Protein AF-A0A6V7IQ74-F1 (afdb_monomer_lite)

Sequence (280 aa):
MIDPTFPELKLHRLAMVQLVLTIFDLPDVKFQLKWLLLSRDRRDYEKKAAALLRRLTRKLECLELPSPVYNDVLFALHSMIQRTILYLKPIAWNLYKVTQVNSPLPVSPPGQLEPLITPPNLEIQIEDLIICLQWNQYGTIDTRRTFRKLHRLKKLPHTPIIYLEVFNLCLEDVIKDIWANAPTEPLEEFKKTLADDLSIQKSEIIATYFAYRFMGRSEELYFIIDRLIEMKVYPRSDKLLRQPTAEESMFRFAVYNGNYSAMRFFWDKLSEEERQRNLL

Structure (mmCIF, N/CA/C/O backbone):
data_AF-A0A6V7IQ74-F1
#
_entry.id   AF-A0A6V7IQ74-F1
#
loop_
_atom_site.group_PDB
_atom_site.id
_atom_site.type_symbol
_atom_site.label_atom_id
_atom_site.label_alt_id
_atom_site.label_comp_id
_atom_site.label_asym_id
_atom_site.label_entity_id
_atom_site.label_seq_id
_atom_site.pdbx_PDB_ins_code
_atom_site.Cartn_x
_atom_site.Cartn_y
_atom_site.Cartn_z
_atom_site.occupancy
_atom_site.B_iso_or_equiv
_atom_site.auth_seq_id
_atom_site.auth_comp_id
_atom_site.auth_asym_id
_atom_site.auth_atom_id
_atom_site.pdbx_PDB_model_num
ATOM 1 N N . MET A 1 1 ? -12.905 21.440 -25.116 1.00 35.59 1 MET A N 1
ATOM 2 C CA . MET A 1 1 ? -11.948 21.136 -26.201 1.00 35.59 1 MET A CA 1
ATOM 3 C C . MET A 1 1 ? -10.750 20.455 -25.572 1.00 35.59 1 MET A C 1
ATOM 5 O O . MET A 1 1 ? -10.164 21.035 -24.670 1.00 35.59 1 MET A O 1
ATOM 9 N N . ILE A 1 2 ? -10.470 19.209 -25.953 1.00 35.50 2 ILE A N 1
ATOM 10 C CA . ILE A 1 2 ? -9.290 18.469 -25.490 1.00 35.50 2 ILE A CA 1
ATOM 11 C C . ILE A 1 2 ? -8.167 18.809 -26.467 1.00 35.50 2 ILE A C 1
ATOM 13 O O . ILE A 1 2 ? -8.352 18.659 -27.671 1.00 35.50 2 ILE A O 1
ATOM 17 N N . ASP A 1 3 ? -7.055 19.314 -25.947 1.00 33.53 3 ASP A N 1
ATOM 18 C CA . ASP A 1 3 ? -5.870 19.665 -26.726 1.00 33.53 3 ASP A CA 1
ATOM 19 C C . ASP A 1 3 ? -5.341 18.421 -27.486 1.00 33.53 3 ASP A C 1
ATOM 21 O O . ASP A 1 3 ? -5.040 17.398 -26.854 1.00 33.53 3 ASP A O 1
ATOM 25 N N . PRO A 1 4 ? -5.257 18.463 -28.829 1.00 42.19 4 PRO A N 1
ATOM 26 C CA . PRO A 1 4 ? -4.839 17.338 -29.664 1.00 42.19 4 PRO A CA 1
ATOM 27 C C . PRO A 1 4 ? -3.348 16.984 -29.544 1.00 42.19 4 PRO A C 1
ATOM 29 O O . PRO A 1 4 ? -2.931 16.001 -30.143 1.00 42.19 4 PRO A O 1
ATOM 32 N N . THR A 1 5 ? -2.549 17.704 -28.748 1.00 42.66 5 THR A N 1
ATOM 33 C CA . THR A 1 5 ? -1.153 17.329 -28.435 1.00 42.66 5 THR A CA 1
ATOM 34 C C . THR A 1 5 ? -1.028 16.255 -27.338 1.00 42.66 5 THR A C 1
ATOM 36 O O . THR A 1 5 ? 0.032 15.656 -27.146 1.00 42.66 5 THR A O 1
ATOM 39 N N . PHE A 1 6 ? -2.116 15.934 -26.628 1.00 38.72 6 PHE A N 1
ATOM 40 C CA . PHE A 1 6 ? -2.128 14.926 -25.557 1.00 38.72 6 PHE A CA 1
ATOM 41 C C . PHE A 1 6 ? -2.125 13.433 -25.965 1.00 38.72 6 PHE A C 1
ATOM 43 O O . PHE A 1 6 ? -1.676 12.624 -25.145 1.00 38.72 6 PHE A O 1
ATOM 50 N N . PRO A 1 7 ? -2.630 12.989 -27.135 1.00 41.25 7 PRO A N 1
ATOM 51 C CA . PRO A 1 7 ? -2.635 11.571 -27.508 1.00 41.25 7 PRO A CA 1
ATOM 52 C C . PRO A 1 7 ? -1.229 11.008 -27.767 1.00 41.25 7 PRO A C 1
ATOM 54 O O . PRO A 1 7 ? -0.917 9.907 -27.313 1.00 41.25 7 PRO A O 1
ATOM 57 N N . GLU A 1 8 ? -0.358 11.770 -28.432 1.00 43.72 8 GLU A N 1
ATOM 58 C CA . GLU A 1 8 ? 0.995 11.327 -28.806 1.00 43.72 8 GLU A CA 1
ATOM 59 C C . GLU A 1 8 ? 1.927 11.217 -27.592 1.00 43.72 8 GLU A C 1
ATOM 61 O O . GLU A 1 8 ? 2.632 10.221 -27.428 1.00 43.72 8 GLU A O 1
ATOM 66 N N . LEU A 1 9 ? 1.836 12.170 -26.656 1.00 47.47 9 LEU A N 1
ATOM 67 C CA . LEU A 1 9 ? 2.525 12.114 -25.361 1.00 47.47 9 LEU A CA 1
ATOM 68 C C . LEU A 1 9 ? 2.107 10.895 -24.522 1.00 47.47 9 LEU A C 1
ATOM 70 O O . LEU A 1 9 ? 2.913 10.377 -23.747 1.00 47.47 9 LEU A O 1
ATOM 74 N N . LYS A 1 10 ? 0.868 10.410 -24.675 1.00 55.47 10 LYS A N 1
ATOM 75 C CA . LYS A 1 10 ? 0.394 9.186 -24.011 1.00 55.47 10 LYS A CA 1
ATOM 76 C C . LYS A 1 10 ? 0.951 7.932 -24.677 1.00 55.47 10 LYS A C 1
ATOM 78 O O . LYS A 1 10 ? 1.427 7.059 -23.962 1.00 55.47 10 LYS A O 1
ATOM 83 N N . LEU A 1 11 ? 0.935 7.848 -26.007 1.00 55.72 11 LEU A N 1
ATOM 84 C CA . LEU A 1 11 ? 1.488 6.711 -26.756 1.00 55.72 11 LEU A CA 1
ATOM 85 C C . LEU A 1 11 ? 2.995 6.553 -26.530 1.00 55.72 11 LEU A C 1
ATOM 87 O O . LEU A 1 11 ? 3.446 5.452 -26.228 1.00 55.72 11 LEU A O 1
ATOM 91 N N . HIS A 1 12 ? 3.752 7.651 -26.580 1.00 56.62 12 HIS A N 1
ATOM 92 C CA . HIS A 1 12 ? 5.191 7.639 -26.316 1.00 56.62 12 HIS A CA 1
ATOM 93 C C . HIS A 1 12 ? 5.503 7.154 -24.890 1.00 56.62 12 HIS A C 1
ATOM 95 O O . HIS A 1 12 ? 6.285 6.223 -24.701 1.00 56.62 12 HIS A O 1
ATOM 101 N N . ARG A 1 13 ? 4.809 7.696 -23.878 1.00 57.72 13 ARG A N 1
ATOM 102 C CA . ARG A 1 13 ? 4.963 7.253 -22.481 1.00 57.72 13 ARG A CA 1
ATOM 103 C C . ARG A 1 13 ? 4.539 5.799 -22.271 1.00 57.72 13 ARG A C 1
ATOM 105 O O . ARG A 1 13 ? 5.199 5.088 -21.521 1.00 57.72 13 ARG A O 1
ATOM 112 N N . LEU A 1 14 ? 3.472 5.341 -22.927 1.00 56.41 14 LEU A N 1
ATOM 113 C CA . LEU A 1 14 ? 3.032 3.943 -22.867 1.00 56.41 14 LEU A CA 1
ATOM 114 C C . LEU A 1 14 ? 4.060 3.000 -23.499 1.00 56.41 14 LEU A C 1
ATOM 116 O O . LEU A 1 14 ? 4.355 1.966 -22.909 1.00 56.41 14 LEU A O 1
ATOM 120 N N . ALA A 1 15 ? 4.641 3.366 -24.644 1.00 63.97 15 ALA A N 1
ATOM 121 C CA . ALA A 1 15 ? 5.698 2.595 -25.293 1.00 63.97 15 ALA A CA 1
ATOM 122 C C . ALA A 1 15 ? 6.956 2.512 -24.416 1.00 63.97 15 ALA A C 1
ATOM 124 O O . ALA A 1 15 ? 7.527 1.435 -24.258 1.00 63.97 15 ALA A O 1
ATOM 125 N N . MET A 1 16 ? 7.346 3.616 -23.773 1.00 66.62 16 MET A N 1
ATOM 126 C CA . MET A 1 16 ? 8.459 3.621 -22.823 1.00 66.62 16 MET A CA 1
ATOM 127 C C . MET A 1 16 ? 8.182 2.755 -21.595 1.00 66.62 16 MET A C 1
ATOM 129 O O . MET A 1 16 ? 9.041 1.972 -21.198 1.00 66.62 16 MET A O 1
ATOM 133 N N . VAL A 1 17 ? 6.990 2.869 -20.994 1.00 59.22 17 VAL A N 1
ATOM 134 C CA . VAL A 1 17 ? 6.589 2.003 -19.878 1.00 59.22 17 VAL A CA 1
ATOM 135 C C . VAL A 1 17 ? 6.648 0.553 -20.337 1.00 59.22 17 VAL A C 1
ATOM 137 O O . VAL A 1 17 ? 7.318 -0.240 -19.693 1.00 59.22 17 VAL A O 1
ATOM 140 N N . GLN A 1 18 ? 6.057 0.208 -21.480 1.00 67.94 18 GLN A N 1
ATOM 141 C CA . GLN A 1 18 ? 6.081 -1.151 -22.018 1.00 67.94 18 GLN A CA 1
ATOM 142 C C . GLN A 1 18 ? 7.507 -1.670 -22.251 1.00 67.94 18 GLN A C 1
ATOM 144 O O . GLN A 1 18 ? 7.797 -2.821 -21.925 1.00 67.94 18 GLN A O 1
ATOM 149 N N . LEU A 1 19 ? 8.412 -0.835 -22.764 1.00 72.56 19 LEU A N 1
ATOM 150 C CA . LEU A 1 19 ? 9.819 -1.188 -22.940 1.00 72.56 19 LEU A CA 1
ATOM 151 C C . LEU A 1 19 ? 10.493 -1.468 -21.594 1.00 72.56 19 LEU A C 1
ATOM 153 O O . LEU A 1 19 ? 11.145 -2.497 -21.425 1.00 72.56 19 LEU A O 1
ATOM 157 N N . VAL A 1 20 ? 10.285 -0.594 -20.611 1.00 68.94 20 VAL A N 1
ATOM 158 C CA . VAL A 1 20 ? 10.794 -0.787 -19.253 1.00 68.94 20 VAL A CA 1
ATOM 159 C C . VAL A 1 20 ? 10.227 -2.061 -18.620 1.00 68.94 20 VAL A C 1
ATOM 161 O O . VAL A 1 20 ? 10.977 -2.826 -18.017 1.00 68.94 20 VAL A O 1
ATOM 164 N N . LEU A 1 21 ? 8.934 -2.337 -18.793 1.00 64.50 21 LEU A N 1
A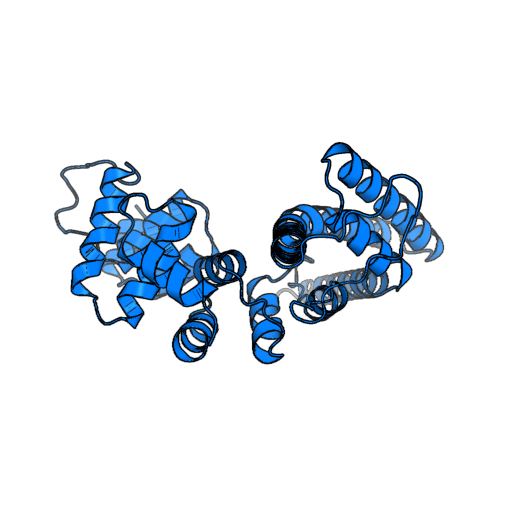TOM 165 C CA . LEU A 1 21 ? 8.311 -3.574 -18.323 1.00 64.50 21 LEU A CA 1
ATOM 166 C C . LEU A 1 21 ? 8.933 -4.797 -18.978 1.00 64.50 21 LEU A C 1
ATOM 168 O O . LEU A 1 21 ? 9.261 -5.745 -18.278 1.00 64.50 21 LEU A O 1
ATOM 172 N N . THR A 1 22 ? 9.158 -4.747 -20.288 1.00 74.12 22 THR A N 1
ATOM 173 C CA . THR A 1 22 ? 9.801 -5.830 -21.042 1.00 74.12 22 THR A CA 1
ATOM 174 C C . THR A 1 22 ? 11.215 -6.090 -20.521 1.00 74.12 22 THR A C 1
ATOM 176 O O . THR A 1 22 ? 11.609 -7.237 -20.340 1.00 74.12 22 THR A O 1
ATOM 179 N N . ILE A 1 23 ? 11.962 -5.031 -20.195 1.00 74.31 23 ILE A N 1
ATOM 180 C CA . ILE A 1 23 ? 13.292 -5.128 -19.579 1.00 74.31 23 ILE A CA 1
ATOM 181 C C . ILE A 1 23 ? 13.220 -5.749 -18.179 1.00 74.31 23 ILE A C 1
ATOM 183 O O . ILE A 1 23 ? 14.029 -6.614 -17.851 1.00 74.31 23 ILE A O 1
ATOM 187 N N . PHE A 1 24 ? 12.256 -5.337 -17.355 1.00 73.06 24 PHE A N 1
ATOM 188 C CA . PHE A 1 24 ? 12.025 -5.926 -16.032 1.00 73.06 24 PHE A CA 1
ATOM 189 C C . PHE A 1 24 ? 11.524 -7.373 -16.102 1.00 73.06 24 PHE A C 1
ATOM 191 O O . PHE A 1 24 ? 11.704 -8.126 -15.143 1.00 73.06 24 PHE A O 1
ATOM 198 N N . ASP A 1 25 ? 10.925 -7.771 -17.225 1.00 74.75 25 ASP A N 1
ATOM 199 C CA . ASP A 1 25 ? 10.428 -9.124 -17.431 1.00 74.75 25 ASP A CA 1
ATOM 200 C C . ASP A 1 25 ? 11.548 -10.126 -17.773 1.00 74.75 25 ASP A C 1
ATOM 202 O O . ASP A 1 25 ? 11.367 -11.337 -17.613 1.00 74.75 25 ASP A O 1
ATOM 206 N N . LEU A 1 26 ? 12.731 -9.628 -18.165 1.00 75.56 26 LEU A N 1
ATOM 207 C CA . LEU A 1 26 ? 13.888 -10.450 -18.515 1.00 75.56 26 LEU A CA 1
ATOM 208 C C . LEU A 1 26 ? 14.327 -11.343 -17.333 1.00 75.56 26 LEU A C 1
ATOM 210 O O . LEU A 1 26 ? 14.518 -10.837 -16.219 1.00 75.56 26 LEU A O 1
ATOM 214 N N . PRO A 1 27 ? 14.575 -12.652 -17.556 1.00 76.38 27 PRO A N 1
ATOM 215 C CA . PRO A 1 27 ? 14.931 -13.589 -16.487 1.00 76.38 27 PRO A CA 1
ATOM 216 C C . PRO A 1 27 ? 16.145 -13.161 -15.653 1.00 76.38 27 PRO A C 1
ATOM 218 O O . PRO A 1 27 ? 16.140 -13.288 -14.429 1.00 76.38 27 PRO A O 1
ATOM 221 N N . ASP A 1 28 ? 17.177 -12.602 -16.295 1.00 79.00 28 ASP A N 1
ATOM 222 C CA . ASP A 1 28 ? 18.383 -12.143 -15.604 1.00 79.00 28 ASP A CA 1
ATOM 223 C C . ASP A 1 28 ? 18.124 -10.917 -14.719 1.00 79.00 28 ASP A C 1
ATOM 225 O O . ASP A 1 28 ? 18.717 -10.791 -13.647 1.00 79.00 28 ASP A O 1
ATOM 229 N N . VAL A 1 29 ? 17.212 -10.037 -15.135 1.00 77.25 29 VAL A N 1
ATOM 230 C CA . VAL A 1 29 ? 16.814 -8.845 -14.377 1.00 77.25 29 VAL A CA 1
ATOM 231 C C . VAL A 1 29 ? 15.982 -9.243 -13.163 1.00 77.25 29 VAL A C 1
ATOM 233 O O . VAL A 1 29 ? 16.295 -8.811 -12.053 1.00 77.25 29 VAL A O 1
ATOM 236 N N . LYS A 1 30 ? 14.999 -10.138 -13.332 1.00 76.50 30 LYS A N 1
ATOM 237 C CA . LYS A 1 30 ? 14.221 -10.702 -12.214 1.00 76.50 30 LYS A CA 1
ATOM 238 C C . LYS A 1 30 ? 15.115 -11.377 -11.179 1.00 76.50 30 LYS A C 1
ATOM 240 O O . LYS A 1 30 ? 14.976 -11.118 -9.984 1.00 76.50 30 LYS A O 1
ATOM 245 N N . PHE A 1 31 ? 16.077 -12.182 -11.633 1.00 78.19 31 PHE A N 1
ATOM 246 C CA . PHE A 1 31 ? 17.052 -12.826 -10.756 1.00 78.19 31 PHE A CA 1
ATOM 247 C C . PHE A 1 31 ? 17.870 -11.798 -9.961 1.00 78.19 31 PHE A C 1
ATOM 249 O O . PHE A 1 31 ? 18.022 -11.921 -8.748 1.00 78.19 31 PHE A O 1
ATOM 256 N N . GLN A 1 32 ? 18.364 -10.739 -10.606 1.00 78.69 32 GLN A N 1
ATOM 257 C CA . GLN A 1 32 ? 19.121 -9.692 -9.914 1.00 78.69 32 GLN A CA 1
ATOM 258 C C . GLN A 1 32 ? 18.263 -8.879 -8.935 1.00 78.69 32 GLN A C 1
ATOM 260 O O . GLN A 1 32 ? 18.726 -8.572 -7.835 1.00 78.69 32 GLN A O 1
ATOM 265 N N . LEU A 1 33 ? 17.012 -8.574 -9.291 1.00 75.50 33 LEU A N 1
ATOM 266 C CA . LEU A 1 33 ? 16.050 -7.932 -8.392 1.00 75.50 33 LEU A CA 1
ATOM 267 C C . LEU A 1 33 ? 15.775 -8.797 -7.158 1.00 75.50 33 LEU A C 1
ATOM 269 O O . LEU A 1 33 ? 15.767 -8.278 -6.046 1.00 75.50 33 LEU A O 1
ATOM 273 N N . LYS A 1 34 ? 15.643 -10.117 -7.314 1.00 76.69 34 LYS A N 1
ATOM 274 C CA . LYS A 1 34 ? 15.513 -11.048 -6.185 1.00 76.69 34 LYS A CA 1
ATOM 275 C C . LYS A 1 34 ? 16.677 -10.912 -5.200 1.00 76.69 34 LYS A C 1
ATOM 277 O O . LYS A 1 34 ? 16.459 -10.694 -4.010 1.00 76.69 34 LYS A O 1
ATOM 282 N N . TRP A 1 35 ? 17.917 -10.944 -5.689 1.00 77.75 35 TRP A N 1
ATOM 283 C CA . TRP A 1 35 ? 19.107 -10.793 -4.839 1.00 77.75 35 TRP A CA 1
ATOM 284 C C . TRP A 1 35 ? 19.233 -9.418 -4.186 1.00 77.75 35 TRP A C 1
ATOM 286 O O . TRP A 1 35 ? 19.696 -9.315 -3.051 1.00 77.75 35 TRP A O 1
ATOM 296 N N . LEU A 1 36 ? 18.822 -8.368 -4.893 1.00 79.88 36 LEU A N 1
ATOM 297 C CA . LEU A 1 36 ? 18.761 -7.004 -4.376 1.00 79.88 36 LEU A CA 1
ATOM 298 C C . LEU A 1 36 ? 17.793 -6.893 -3.187 1.00 79.88 36 LEU A C 1
ATOM 300 O O . LEU A 1 36 ? 18.117 -6.286 -2.160 1.00 79.88 36 LEU A O 1
ATOM 304 N N . LEU A 1 37 ? 16.606 -7.489 -3.323 1.00 73.12 37 LEU A N 1
ATOM 305 C CA . LEU A 1 37 ? 15.572 -7.484 -2.291 1.00 73.12 37 LEU A CA 1
ATOM 306 C C . LEU A 1 37 ? 16.015 -8.277 -1.053 1.00 73.12 37 LEU A C 1
ATOM 308 O O . LEU A 1 37 ? 15.796 -7.821 0.066 1.00 73.12 37 LEU A O 1
ATOM 312 N N . LEU A 1 38 ? 16.741 -9.382 -1.244 1.00 74.50 38 LEU A N 1
ATOM 313 C CA . LEU A 1 38 ? 17.236 -10.246 -0.164 1.00 74.50 38 LEU A CA 1
ATOM 314 C C . LEU A 1 38 ? 18.534 -9.764 0.518 1.00 74.50 38 LEU A C 1
ATOM 316 O O . LEU A 1 38 ? 18.960 -10.349 1.514 1.00 74.50 38 LEU A O 1
ATOM 320 N N . SER A 1 39 ? 19.189 -8.711 0.020 1.00 77.62 39 SER A N 1
ATOM 321 C CA . SER A 1 39 ? 20.410 -8.165 0.637 1.00 77.62 39 SER A CA 1
ATOM 322 C C . SER A 1 39 ? 20.187 -7.650 2.061 1.00 77.62 39 SER A C 1
ATOM 324 O O . SER A 1 39 ? 19.309 -6.816 2.279 1.00 77.62 39 SER A O 1
ATOM 326 N N . ARG A 1 40 ? 21.036 -8.074 3.006 1.00 74.69 40 ARG A N 1
ATOM 327 C CA . ARG A 1 40 ? 20.909 -7.736 4.438 1.00 74.69 40 ARG A CA 1
ATOM 328 C C . ARG A 1 40 ? 21.400 -6.331 4.788 1.00 74.69 40 ARG A C 1
ATOM 330 O O . ARG A 1 40 ? 20.768 -5.643 5.580 1.00 74.69 40 ARG A O 1
ATOM 337 N N . ASP A 1 41 ? 22.525 -5.925 4.205 1.00 81.44 41 ASP A N 1
ATOM 338 C CA . ASP A 1 41 ? 23.163 -4.635 4.475 1.00 81.44 41 ASP A CA 1
ATOM 339 C C . ASP A 1 41 ? 22.742 -3.585 3.439 1.00 81.44 41 ASP A C 1
ATOM 341 O O . ASP A 1 41 ? 22.569 -3.875 2.248 1.00 81.44 41 ASP A O 1
ATOM 345 N N . ARG A 1 42 ? 22.611 -2.343 3.910 1.00 75.81 42 ARG A N 1
ATOM 346 C CA . ARG A 1 42 ? 22.348 -1.168 3.094 1.00 75.81 42 ARG A CA 1
ATOM 347 C C . ARG A 1 42 ? 23.383 -0.982 1.998 1.00 75.81 42 ARG A C 1
ATOM 349 O O . ARG A 1 42 ? 23.022 -0.844 0.831 1.00 75.81 42 ARG A O 1
ATOM 356 N N . ARG A 1 43 ? 24.664 -1.048 2.362 1.00 79.25 43 ARG A N 1
ATOM 357 C CA . ARG A 1 43 ? 25.761 -0.855 1.404 1.00 79.25 43 ARG A CA 1
ATOM 358 C C . ARG A 1 43 ? 25.759 -1.933 0.322 1.00 79.25 43 ARG A C 1
ATOM 360 O O . ARG A 1 43 ? 26.012 -1.639 -0.845 1.00 79.25 43 ARG A O 1
ATOM 367 N N . ASP A 1 44 ? 25.438 -3.172 0.696 1.00 80.25 44 ASP A N 1
ATOM 368 C CA . ASP A 1 44 ? 25.360 -4.294 -0.240 1.00 80.25 44 ASP A CA 1
ATOM 369 C C . ASP A 1 44 ? 24.226 -4.111 -1.259 1.00 80.25 44 ASP A C 1
ATOM 371 O O . ASP A 1 44 ? 24.456 -4.247 -2.464 1.00 80.25 44 ASP A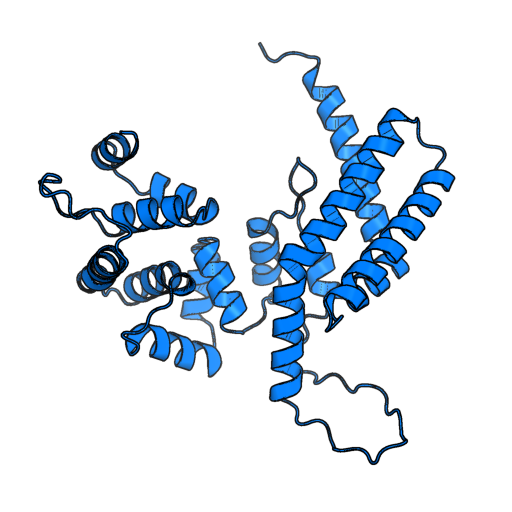 O 1
ATOM 375 N N . TYR A 1 45 ? 23.015 -3.739 -0.819 1.00 80.88 45 TYR A N 1
ATOM 376 C CA . TYR A 1 45 ? 21.931 -3.527 -1.781 1.00 80.88 45 TYR A CA 1
ATOM 377 C C . TYR A 1 45 ? 22.161 -2.281 -2.643 1.00 80.88 45 TYR A C 1
ATOM 379 O O . TYR A 1 45 ? 21.832 -2.323 -3.822 1.00 80.88 45 TYR A O 1
ATOM 387 N N . GLU A 1 46 ? 22.739 -1.195 -2.118 1.00 80.75 46 GLU A N 1
ATOM 388 C CA . GLU A 1 46 ? 23.066 -0.000 -2.914 1.00 80.75 46 GLU A CA 1
ATOM 389 C C . GLU A 1 46 ? 24.083 -0.344 -4.013 1.00 80.75 46 GLU A C 1
ATOM 391 O O . GLU A 1 46 ? 23.898 0.008 -5.182 1.00 80.75 46 GLU A O 1
ATOM 396 N N . LYS A 1 47 ? 25.110 -1.135 -3.675 1.00 85.38 47 LYS A N 1
ATOM 397 C CA . LYS A 1 47 ? 26.093 -1.644 -4.640 1.00 85.38 47 LYS A CA 1
ATOM 398 C C . LYS A 1 47 ? 25.437 -2.525 -5.707 1.00 85.38 47 LYS A C 1
ATOM 400 O O . LYS A 1 47 ? 25.736 -2.370 -6.894 1.00 85.38 47 LYS A O 1
ATOM 405 N N . LYS A 1 48 ? 24.538 -3.431 -5.309 1.00 84.12 48 LYS A N 1
ATOM 406 C CA . LYS A 1 48 ? 23.785 -4.297 -6.234 1.00 84.12 48 LYS A CA 1
ATOM 407 C C . LYS A 1 48 ? 22.803 -3.506 -7.101 1.00 84.12 48 LYS A C 1
ATOM 409 O O . LYS A 1 48 ? 22.703 -3.800 -8.288 1.00 84.12 48 LYS A O 1
ATOM 414 N N . ALA A 1 49 ? 22.160 -2.469 -6.563 1.00 82.44 49 ALA A N 1
ATOM 415 C CA . ALA A 1 49 ? 21.277 -1.567 -7.304 1.00 82.44 49 ALA A CA 1
ATOM 416 C C . ALA A 1 49 ? 22.051 -0.848 -8.409 1.00 82.44 49 ALA A C 1
ATOM 418 O O . ALA A 1 49 ? 21.648 -0.870 -9.568 1.00 82.44 49 ALA A O 1
ATOM 419 N N . ALA A 1 50 ? 23.208 -0.276 -8.062 1.00 84.00 50 ALA A N 1
ATOM 420 C CA . ALA A 1 50 ? 24.082 0.400 -9.012 1.00 84.00 50 ALA A CA 1
ATOM 421 C C . ALA A 1 50 ? 24.650 -0.563 -10.069 1.00 84.00 50 ALA A C 1
ATOM 423 O O . ALA A 1 50 ? 24.834 -0.190 -11.227 1.00 84.00 50 ALA A O 1
ATOM 424 N N . ALA A 1 51 ? 24.944 -1.813 -9.696 1.00 87.00 51 ALA A N 1
ATOM 425 C CA . ALA A 1 51 ? 25.375 -2.841 -10.641 1.00 87.00 51 ALA A CA 1
ATOM 426 C C . ALA A 1 51 ? 24.257 -3.232 -11.624 1.00 87.00 51 ALA A C 1
ATOM 428 O O . ALA A 1 51 ? 24.509 -3.270 -12.829 1.00 87.00 51 ALA A O 1
ATOM 429 N N . LEU A 1 52 ? 23.038 -3.464 -11.125 1.00 86.81 52 LEU A N 1
ATOM 430 C CA . LEU A 1 52 ? 21.860 -3.748 -11.946 1.00 86.81 52 LEU A CA 1
ATOM 431 C C . LEU A 1 52 ? 21.567 -2.584 -12.896 1.00 86.81 52 LEU A C 1
ATOM 433 O O . LEU A 1 52 ? 21.453 -2.798 -14.097 1.00 86.81 52 LEU A O 1
ATOM 437 N N . LEU A 1 53 ? 21.534 -1.351 -12.384 1.00 86.12 53 LEU A N 1
ATOM 438 C CA . LEU A 1 53 ? 21.302 -0.159 -13.193 1.00 86.12 53 LEU A CA 1
ATOM 439 C C . LEU A 1 53 ? 22.328 -0.046 -14.323 1.00 86.12 53 LEU A C 1
ATOM 441 O O . LEU A 1 53 ? 21.930 0.030 -15.475 1.00 86.12 53 LEU A O 1
ATOM 445 N N . ARG A 1 54 ? 23.634 -0.130 -14.026 1.00 86.69 54 ARG A N 1
ATOM 446 C CA . ARG A 1 54 ? 24.686 -0.070 -15.060 1.00 86.69 54 ARG A CA 1
ATOM 447 C C . ARG A 1 54 ? 24.521 -1.144 -16.130 1.00 86.69 54 ARG A C 1
ATOM 449 O O . ARG A 1 54 ? 24.758 -0.881 -17.305 1.00 86.69 54 ARG A O 1
ATOM 456 N N . ARG A 1 55 ? 24.133 -2.359 -15.738 1.00 87.06 55 ARG A N 1
ATOM 457 C CA . ARG A 1 55 ? 23.870 -3.453 -16.681 1.00 87.06 55 ARG A CA 1
ATOM 458 C C . ARG A 1 55 ? 22.669 -3.139 -17.572 1.00 87.06 55 ARG A C 1
ATOM 460 O O . ARG A 1 55 ? 22.741 -3.379 -18.773 1.00 87.06 55 ARG A O 1
ATOM 467 N N . LEU A 1 56 ? 21.594 -2.606 -17.001 1.00 85.75 56 LEU A N 1
ATOM 468 C CA . LEU A 1 56 ? 20.403 -2.215 -17.749 1.00 85.75 56 LEU A CA 1
ATOM 469 C C . LEU A 1 56 ? 20.666 -1.031 -18.683 1.00 85.75 56 LEU A C 1
ATOM 471 O O . LEU A 1 56 ? 20.211 -1.065 -19.819 1.00 85.75 56 LEU A O 1
ATOM 475 N N . THR A 1 57 ? 21.453 -0.044 -18.250 1.00 85.38 57 THR A N 1
ATOM 476 C CA . THR A 1 57 ? 21.919 1.070 -19.087 1.00 85.38 57 THR A CA 1
ATOM 477 C C . THR A 1 57 ? 22.651 0.547 -20.320 1.00 85.38 57 THR A C 1
ATOM 479 O O . THR A 1 57 ? 22.252 0.861 -21.432 1.00 85.38 57 THR A O 1
ATOM 482 N N . ARG A 1 58 ? 23.623 -0.361 -20.149 1.00 87.62 58 ARG A N 1
ATOM 483 C CA . ARG A 1 58 ? 24.324 -0.985 -21.287 1.00 87.62 58 ARG A CA 1
ATOM 484 C C . ARG A 1 58 ? 23.383 -1.744 -22.222 1.00 87.62 58 ARG A C 1
ATOM 486 O O . ARG A 1 58 ? 23.543 -1.687 -23.432 1.00 87.62 58 ARG A O 1
ATOM 493 N N . LYS A 1 59 ? 22.390 -2.456 -21.672 1.00 84.81 59 LYS A N 1
ATOM 494 C CA . LYS A 1 59 ? 21.372 -3.138 -22.487 1.00 84.81 59 LYS A CA 1
ATOM 495 C C . LYS A 1 59 ? 20.525 -2.147 -23.290 1.00 84.81 59 LYS A C 1
ATOM 497 O O . LYS A 1 59 ? 20.212 -2.443 -24.435 1.00 84.81 59 LYS A O 1
ATOM 502 N N . LEU A 1 60 ? 20.165 -1.002 -22.707 1.00 84.44 60 LEU A N 1
ATOM 503 C CA . LEU A 1 60 ? 19.442 0.063 -23.405 1.00 84.44 60 LEU A CA 1
ATOM 504 C C . LEU A 1 60 ? 20.279 0.712 -24.508 1.00 84.44 60 LEU A C 1
ATOM 506 O O . LEU A 1 60 ? 19.737 1.003 -25.568 1.00 84.44 60 LEU A O 1
ATOM 510 N N . GLU A 1 61 ? 21.575 0.925 -24.275 1.00 86.75 61 GLU A N 1
ATOM 511 C CA . GLU A 1 61 ? 22.495 1.483 -25.277 1.00 86.75 61 GLU A CA 1
ATOM 512 C C . GLU A 1 61 ? 22.538 0.604 -26.537 1.00 86.75 61 GLU A C 1
ATOM 514 O O . GLU A 1 61 ? 22.546 1.125 -27.648 1.00 86.75 61 GLU A O 1
ATOM 519 N N . CYS A 1 62 ? 22.459 -0.723 -26.384 1.00 87.81 62 CYS A N 1
ATOM 520 C CA . CYS A 1 62 ? 22.389 -1.661 -27.509 1.00 87.81 62 CYS A CA 1
ATOM 521 C C . CYS A 1 62 ? 21.075 -1.611 -28.311 1.00 87.81 62 CYS A C 1
ATOM 523 O O . CYS A 1 62 ? 21.005 -2.234 -29.366 1.00 87.81 62 CYS A O 1
ATOM 525 N N . LEU A 1 63 ? 20.028 -0.937 -27.820 1.00 82.62 63 LEU A N 1
ATOM 526 C CA . LEU A 1 63 ? 18.746 -0.808 -28.527 1.00 82.62 63 LEU A CA 1
ATOM 527 C C . LEU A 1 63 ? 18.702 0.397 -29.478 1.00 82.62 63 LEU A C 1
ATOM 529 O O . LEU A 1 63 ? 17.673 0.606 -30.114 1.00 82.62 63 LEU A O 1
ATOM 533 N N . GLU A 1 64 ? 19.776 1.194 -29.542 1.00 88.44 64 GLU A N 1
ATOM 534 C CA . GLU A 1 64 ? 19.922 2.343 -30.453 1.00 88.44 64 GLU A CA 1
ATOM 535 C C . GLU A 1 64 ? 18.721 3.311 -30.421 1.00 88.44 64 GLU A C 1
ATOM 537 O O . GLU A 1 64 ? 18.283 3.859 -31.432 1.00 88.44 64 GLU A O 1
ATOM 542 N N . LEU A 1 65 ? 18.155 3.521 -29.227 1.00 81.94 65 LEU A N 1
ATOM 543 C CA . LEU A 1 65 ? 16.999 4.395 -29.040 1.00 81.94 65 LEU A CA 1
ATOM 544 C C . LEU A 1 65 ? 17.371 5.864 -29.306 1.00 81.94 65 LEU A C 1
ATOM 546 O O . LEU A 1 65 ? 18.468 6.292 -28.938 1.00 81.94 65 LEU A O 1
ATOM 550 N N . PRO A 1 66 ? 16.447 6.689 -29.836 1.00 84.12 66 PRO A N 1
ATOM 551 C CA . PRO A 1 66 ? 16.679 8.126 -29.943 1.00 84.12 66 PRO A CA 1
ATOM 552 C C . PRO A 1 66 ? 16.975 8.742 -28.567 1.00 84.12 66 PRO A C 1
ATOM 554 O O . PRO A 1 66 ? 16.300 8.412 -27.591 1.00 84.12 66 PRO A O 1
ATOM 557 N N . SER A 1 67 ? 17.936 9.671 -28.480 1.00 82.19 67 SER A N 1
ATOM 558 C CA . SER A 1 67 ? 18.423 10.219 -27.197 1.00 82.19 67 SER A CA 1
ATOM 559 C C . SER A 1 67 ? 17.334 10.690 -26.219 1.00 82.19 67 SER A C 1
ATOM 561 O O . SER A 1 67 ? 17.461 10.393 -25.030 1.00 82.19 67 SER A O 1
ATOM 563 N N . PRO A 1 68 ? 16.254 11.382 -26.646 1.00 75.38 68 PRO A N 1
ATOM 564 C CA . PRO A 1 68 ? 15.173 11.753 -25.729 1.00 75.38 68 PRO A CA 1
ATOM 565 C C . PRO A 1 68 ? 14.480 10.527 -25.115 1.00 75.38 68 PRO A C 1
ATOM 567 O O . PRO A 1 68 ? 14.301 10.458 -23.903 1.00 75.38 68 PRO A O 1
ATOM 570 N N . VAL A 1 69 ? 14.187 9.518 -25.940 1.00 72.94 69 VAL A N 1
ATOM 571 C CA . VAL A 1 69 ? 13.555 8.256 -25.522 1.00 72.94 69 VAL A CA 1
ATOM 572 C C . VAL A 1 69 ? 14.478 7.484 -24.583 1.00 72.94 69 VAL A C 1
ATOM 574 O O . VAL A 1 69 ? 14.046 7.006 -23.538 1.00 72.94 69 VAL A O 1
ATOM 577 N N . TYR A 1 70 ? 15.764 7.394 -24.926 1.00 79.75 70 TYR A N 1
ATOM 578 C CA . TYR A 1 70 ? 16.776 6.737 -24.103 1.00 79.75 70 TYR A CA 1
ATOM 579 C C . TYR A 1 70 ? 16.845 7.335 -22.692 1.00 79.75 70 TYR A C 1
ATOM 581 O O . TYR A 1 70 ? 16.780 6.600 -21.705 1.00 79.75 70 TYR A O 1
ATOM 589 N N . ASN A 1 71 ? 16.927 8.665 -22.592 1.00 75.38 71 ASN A N 1
ATOM 590 C CA . ASN A 1 71 ? 17.012 9.365 -21.311 1.00 75.38 71 ASN A CA 1
ATOM 591 C C . ASN A 1 71 ? 15.766 9.145 -20.455 1.00 75.38 71 ASN A C 1
ATOM 593 O O . ASN A 1 71 ? 15.881 8.863 -19.259 1.00 75.38 71 ASN A O 1
ATOM 597 N N . ASP A 1 72 ? 14.586 9.214 -21.064 1.00 73.19 72 ASP A N 1
ATOM 598 C CA . ASP A 1 72 ? 13.343 9.027 -20.332 1.00 73.19 72 ASP A CA 1
ATOM 599 C C . ASP A 1 72 ? 13.177 7.571 -19.847 1.00 73.19 72 ASP A C 1
ATOM 601 O O . ASP A 1 72 ? 12.741 7.324 -18.718 1.00 73.19 72 ASP A O 1
ATOM 605 N N . VAL A 1 73 ? 13.573 6.587 -20.663 1.00 73.56 73 VAL A N 1
ATOM 606 C CA . VAL A 1 73 ? 13.566 5.160 -20.297 1.00 73.56 73 VAL A CA 1
ATOM 607 C C . VAL A 1 73 ? 14.579 4.882 -19.185 1.00 73.56 73 VAL A C 1
ATOM 609 O O . VAL A 1 73 ? 14.260 4.187 -18.219 1.00 73.56 73 VAL A O 1
ATOM 612 N N . LEU A 1 74 ? 15.780 5.460 -19.263 1.00 78.62 74 LEU A N 1
ATOM 613 C CA . LEU A 1 74 ? 16.803 5.341 -18.225 1.00 78.62 74 LEU A CA 1
ATOM 614 C C . LEU A 1 74 ? 16.333 5.946 -16.894 1.00 78.62 74 LEU A C 1
ATOM 616 O O . LEU A 1 74 ? 16.510 5.336 -15.835 1.00 78.62 74 LEU A O 1
ATOM 620 N N . PHE A 1 75 ? 15.688 7.114 -16.940 1.00 77.31 75 PHE A N 1
ATOM 621 C CA . PHE A 1 75 ? 15.084 7.738 -15.766 1.00 77.31 75 PHE A CA 1
ATOM 622 C C . PHE A 1 75 ? 13.996 6.848 -15.150 1.00 77.31 75 PHE A C 1
ATOM 624 O O . PHE A 1 75 ? 13.983 6.629 -13.933 1.00 77.31 75 PHE A O 1
ATOM 631 N N . ALA A 1 76 ? 13.117 6.281 -15.981 1.00 69.75 76 ALA A N 1
ATOM 632 C CA . ALA A 1 76 ? 12.083 5.354 -15.535 1.00 69.75 76 ALA A CA 1
ATOM 633 C C . ALA A 1 76 ? 12.688 4.103 -14.873 1.00 69.75 76 ALA A C 1
ATOM 635 O O . ALA A 1 76 ? 12.279 3.751 -13.767 1.00 69.75 76 ALA A O 1
ATOM 636 N N . LEU A 1 77 ? 13.719 3.489 -15.467 1.00 78.00 77 LEU A N 1
ATOM 637 C CA . LEU A 1 77 ? 14.441 2.364 -14.860 1.00 78.00 77 LEU A CA 1
ATOM 638 C C . LEU A 1 77 ? 15.012 2.717 -13.486 1.00 78.00 77 LEU A C 1
ATOM 640 O O . LEU A 1 77 ? 14.847 1.956 -12.530 1.00 78.00 77 LEU A O 1
ATOM 644 N N . HIS A 1 78 ? 15.665 3.875 -13.376 1.00 76.94 78 HIS A N 1
ATOM 645 C CA . HIS A 1 78 ? 16.240 4.337 -12.120 1.00 76.94 78 HIS A CA 1
ATOM 646 C C . HIS A 1 78 ? 15.167 4.483 -11.038 1.00 76.94 78 HIS A C 1
ATOM 648 O O . HIS A 1 78 ? 15.297 3.929 -9.943 1.00 76.94 78 HIS A O 1
ATOM 654 N N . SER A 1 79 ? 14.065 5.161 -11.376 1.00 70.62 79 SER A N 1
ATOM 655 C CA . SER A 1 79 ? 12.928 5.343 -10.474 1.00 70.62 79 SER A CA 1
ATOM 656 C C . SER A 1 79 ? 12.323 4.002 -10.056 1.00 70.62 79 SER A C 1
ATOM 658 O O . SER A 1 79 ? 12.021 3.789 -8.880 1.00 70.62 79 SER A O 1
ATOM 660 N N . MET A 1 80 ? 12.193 3.062 -10.992 1.00 69.56 80 MET A N 1
ATOM 661 C CA . MET A 1 80 ? 11.625 1.744 -10.735 1.00 69.56 80 MET A CA 1
ATOM 662 C C . MET A 1 80 ? 12.492 0.895 -9.813 1.00 69.56 80 MET A C 1
ATOM 664 O O . MET A 1 80 ? 11.955 0.281 -8.892 1.00 69.56 80 MET A O 1
ATOM 668 N N . ILE A 1 81 ? 13.815 0.889 -9.990 1.00 75.62 81 ILE A N 1
ATOM 669 C CA . ILE A 1 81 ? 14.733 0.177 -9.088 1.00 75.62 81 ILE A CA 1
ATOM 670 C C . ILE A 1 81 ? 14.679 0.792 -7.690 1.00 75.62 81 ILE A C 1
ATOM 672 O O . ILE A 1 81 ? 14.502 0.068 -6.711 1.00 75.62 81 ILE A O 1
ATOM 676 N N . GLN A 1 82 ? 14.769 2.120 -7.582 1.00 71.44 82 GLN A N 1
ATOM 677 C CA . GLN A 1 82 ? 14.713 2.809 -6.290 1.00 71.44 82 GLN A CA 1
ATOM 678 C C . GLN A 1 82 ? 13.402 2.535 -5.548 1.00 71.44 82 GLN A C 1
ATOM 680 O O . GLN A 1 82 ? 13.420 2.219 -4.361 1.00 71.44 82 GLN A O 1
ATOM 685 N N . ARG A 1 83 ? 12.262 2.595 -6.243 1.00 66.06 83 ARG A N 1
ATOM 686 C CA . ARG A 1 83 ? 10.948 2.301 -5.653 1.00 66.06 83 ARG A CA 1
ATOM 687 C C . ARG A 1 83 ? 10.790 0.824 -5.314 1.00 66.06 83 ARG A C 1
ATOM 689 O O . ARG A 1 83 ? 10.254 0.507 -4.262 1.00 66.06 83 ARG A O 1
ATOM 696 N N . THR A 1 84 ? 11.292 -0.078 -6.153 1.00 66.69 84 THR A N 1
ATOM 697 C CA . THR A 1 84 ? 11.319 -1.517 -5.856 1.00 66.69 84 THR A CA 1
ATOM 698 C C . THR A 1 84 ? 12.079 -1.782 -4.559 1.00 66.69 84 THR A C 1
ATOM 700 O O . THR A 1 84 ? 11.591 -2.504 -3.697 1.00 66.69 84 THR A O 1
ATOM 703 N N . ILE A 1 85 ? 13.229 -1.134 -4.366 1.00 69.31 85 ILE A N 1
ATOM 704 C CA . ILE A 1 85 ? 13.979 -1.202 -3.109 1.00 69.31 85 ILE A CA 1
ATOM 705 C C . ILE A 1 85 ? 13.163 -0.603 -1.963 1.00 69.31 85 ILE A C 1
ATOM 707 O O . ILE A 1 85 ? 13.031 -1.235 -0.926 1.00 69.31 85 ILE A O 1
ATOM 711 N N . LEU A 1 86 ? 12.603 0.594 -2.126 1.00 63.12 86 LEU A N 1
ATOM 712 C CA . LEU A 1 86 ? 11.904 1.275 -1.037 1.00 63.12 86 LEU A CA 1
ATOM 713 C C . LEU A 1 86 ? 10.663 0.503 -0.558 1.00 63.12 86 LEU A C 1
ATOM 715 O O . LEU A 1 86 ? 10.441 0.396 0.643 1.00 63.12 86 LEU A O 1
ATOM 719 N N . TYR A 1 87 ? 9.879 -0.047 -1.488 1.00 59.72 87 TYR A N 1
ATOM 720 C CA . TYR A 1 87 ? 8.582 -0.659 -1.188 1.00 59.72 87 TYR A CA 1
ATOM 721 C C . TYR A 1 87 ? 8.635 -2.180 -1.091 1.00 59.72 87 TYR A C 1
ATOM 723 O O . TYR A 1 87 ? 8.062 -2.758 -0.172 1.00 59.72 87 TYR A O 1
ATOM 731 N N . LEU A 1 88 ? 9.319 -2.854 -2.019 1.00 64.69 88 LEU A N 1
ATOM 732 C CA . LEU A 1 88 ? 9.325 -4.317 -2.040 1.00 64.69 88 LEU A CA 1
ATOM 733 C C . LEU A 1 88 ? 10.397 -4.896 -1.126 1.00 64.69 88 LEU A C 1
ATOM 735 O O . LEU A 1 88 ? 10.231 -6.027 -0.689 1.00 64.69 88 LEU A O 1
ATOM 739 N N . LYS A 1 89 ? 11.474 -4.167 -0.796 1.00 67.31 89 LYS A N 1
ATOM 740 C CA . LYS A 1 89 ? 12.516 -4.703 0.095 1.00 67.31 89 LYS A CA 1
ATOM 741 C C . LYS A 1 89 ? 11.999 -4.946 1.513 1.00 67.31 89 LYS A C 1
ATOM 743 O O . LYS A 1 89 ? 12.246 -6.044 2.000 1.00 67.31 89 LYS A O 1
ATOM 748 N N . PRO A 1 90 ? 11.275 -4.020 2.178 1.00 61.72 90 PRO A N 1
ATOM 749 C CA . PRO A 1 90 ? 10.703 -4.306 3.493 1.00 61.72 90 PRO A CA 1
ATOM 750 C C . PRO A 1 90 ? 9.768 -5.515 3.443 1.00 61.72 90 PRO A C 1
ATOM 752 O O . PRO A 1 90 ? 9.886 -6.413 4.268 1.00 61.72 90 PRO A O 1
ATOM 755 N N . ILE A 1 91 ? 8.909 -5.590 2.421 1.00 62.28 91 ILE A N 1
ATOM 756 C CA . ILE A 1 91 ? 7.979 -6.706 2.218 1.00 62.28 91 ILE A CA 1
ATOM 757 C C . ILE A 1 91 ? 8.742 -8.026 2.031 1.00 62.28 91 ILE A C 1
ATOM 759 O O . ILE A 1 91 ? 8.541 -8.967 2.791 1.00 62.28 91 ILE A O 1
ATOM 763 N N . ALA A 1 92 ? 9.662 -8.088 1.068 1.00 63.31 92 ALA A N 1
ATOM 764 C CA . ALA A 1 92 ? 10.446 -9.280 0.751 1.00 63.31 92 ALA A CA 1
ATOM 765 C C . ALA A 1 92 ? 11.340 -9.720 1.917 1.00 63.31 92 ALA A C 1
ATOM 767 O O . ALA A 1 92 ? 11.466 -10.911 2.185 1.00 63.31 92 ALA A O 1
ATOM 768 N N . TRP A 1 93 ? 11.942 -8.771 2.634 1.00 62.66 93 TRP A N 1
ATOM 769 C CA . TRP A 1 93 ? 12.780 -9.059 3.792 1.00 62.66 93 TRP A CA 1
ATOM 770 C C . TRP A 1 93 ? 11.968 -9.586 4.972 1.00 62.66 93 TRP A C 1
ATOM 772 O O . TRP A 1 93 ? 12.413 -10.496 5.667 1.00 62.66 93 TRP A O 1
ATOM 782 N N . ASN A 1 94 ? 10.766 -9.054 5.184 1.00 58.28 94 ASN A N 1
ATOM 783 C CA . ASN A 1 94 ? 9.863 -9.553 6.211 1.00 58.28 94 ASN A CA 1
ATOM 784 C C . ASN A 1 94 ? 9.346 -10.952 5.867 1.00 58.28 94 ASN A C 1
ATOM 786 O O . ASN A 1 94 ? 9.357 -11.819 6.735 1.00 58.28 94 ASN A O 1
ATOM 790 N N . LEU A 1 95 ? 9.006 -11.210 4.600 1.00 55.59 95 LEU A N 1
ATOM 791 C CA . LEU A 1 95 ? 8.697 -12.563 4.128 1.00 55.59 95 LEU A CA 1
ATOM 792 C C . LEU A 1 95 ? 9.877 -13.516 4.367 1.00 55.59 95 LEU A C 1
ATOM 794 O O . LEU A 1 95 ? 9.697 -14.581 4.951 1.00 55.59 95 LEU A O 1
ATOM 798 N N . TYR A 1 96 ? 11.098 -13.096 4.024 1.00 57.34 96 TYR A N 1
ATOM 799 C CA . TYR A 1 96 ? 12.315 -13.873 4.265 1.00 57.34 96 TYR A CA 1
ATOM 800 C C . TYR A 1 96 ? 12.574 -14.138 5.761 1.00 57.34 96 TYR A C 1
ATOM 802 O O . TYR A 1 96 ? 12.869 -15.266 6.150 1.00 57.34 96 TYR A O 1
ATOM 810 N N . LYS A 1 97 ? 12.431 -13.137 6.636 1.00 54.34 97 LYS A N 1
ATOM 811 C CA . LYS A 1 97 ? 12.597 -13.311 8.090 1.00 54.34 97 LYS A CA 1
ATOM 812 C C . LYS A 1 97 ? 11.586 -14.293 8.673 1.00 54.34 97 LYS A C 1
ATOM 814 O O . LYS A 1 97 ? 11.983 -15.181 9.419 1.00 54.34 97 LYS A O 1
ATOM 819 N N . VAL A 1 98 ? 10.312 -14.166 8.306 1.00 48.44 98 VAL A N 1
ATOM 820 C CA . VAL A 1 98 ? 9.255 -15.088 8.750 1.00 48.44 98 VAL A CA 1
ATOM 821 C C . VAL A 1 98 ? 9.567 -16.521 8.301 1.00 48.44 98 VAL A C 1
ATOM 823 O O . VAL A 1 98 ? 9.412 -17.451 9.088 1.00 48.44 98 VAL A O 1
ATOM 826 N N . THR A 1 99 ? 10.116 -16.710 7.093 1.00 50.09 99 THR A N 1
ATOM 827 C CA . THR A 1 99 ? 10.551 -18.044 6.631 1.00 50.09 99 THR A CA 1
ATOM 828 C C . THR A 1 99 ? 11.741 -18.619 7.410 1.00 50.09 99 THR A C 1
ATOM 830 O O . THR A 1 99 ? 11.828 -19.831 7.557 1.00 50.09 99 THR A O 1
ATOM 833 N N . GLN A 1 100 ? 12.640 -17.780 7.940 1.00 48.38 100 GLN A N 1
ATOM 834 C CA . GLN A 1 100 ? 13.801 -18.217 8.734 1.00 48.38 100 GLN A CA 1
ATOM 835 C C . GLN A 1 100 ? 13.437 -18.559 10.188 1.00 48.38 100 GLN A C 1
ATOM 837 O O . GLN A 1 100 ? 14.080 -19.409 10.792 1.00 48.38 100 GLN A O 1
ATOM 842 N N . VAL A 1 101 ? 12.426 -17.899 10.764 1.00 48.31 101 VAL A N 1
ATOM 843 C CA . VAL A 1 101 ? 11.978 -18.145 12.149 1.00 48.31 101 VAL A CA 1
ATOM 844 C C . VAL A 1 101 ? 11.121 -19.412 12.242 1.00 48.31 101 VAL A C 1
ATOM 846 O O . VAL A 1 101 ? 11.267 -20.181 13.186 1.00 48.31 101 VAL A O 1
ATOM 849 N N . ASN A 1 102 ? 10.293 -19.683 11.227 1.00 40.06 102 ASN A N 1
ATOM 850 C CA . ASN A 1 102 ? 9.405 -20.855 11.185 1.00 40.06 102 ASN A CA 1
ATOM 851 C C . ASN A 1 102 ? 10.073 -22.121 10.615 1.00 40.06 102 ASN A C 1
ATOM 853 O O . ASN A 1 102 ? 9.421 -23.135 10.373 1.00 40.06 102 ASN A O 1
ATOM 857 N N . SER A 1 103 ? 11.376 -22.072 10.360 1.00 41.28 103 SER A N 1
ATOM 858 C CA . SER A 1 103 ? 12.188 -23.223 9.977 1.00 41.28 103 SER A CA 1
ATOM 859 C C . SER A 1 103 ? 13.555 -23.035 10.619 1.00 41.28 103 SER A C 1
ATOM 861 O O . SER A 1 103 ? 14.396 -22.363 10.020 1.00 41.28 103 SER A O 1
ATOM 863 N N . PRO A 1 104 ? 13.787 -23.552 11.845 1.00 43.84 104 PRO A N 1
ATOM 864 C CA . PRO A 1 104 ? 15.121 -23.530 12.419 1.00 43.84 104 PRO A CA 1
ATOM 865 C C . PRO A 1 104 ? 16.044 -24.206 11.412 1.00 43.84 104 PRO A C 1
ATOM 867 O O . PRO A 1 104 ? 15.865 -25.378 11.082 1.00 43.84 104 PRO A O 1
ATOM 870 N N . LEU A 1 105 ? 16.977 -23.428 10.860 1.00 43.34 105 LEU A N 1
ATOM 871 C CA . LEU A 1 105 ? 18.008 -23.965 9.988 1.00 43.34 105 LEU A CA 1
ATOM 872 C C . LEU A 1 105 ? 18.658 -25.131 10.744 1.00 43.34 105 LEU A C 1
ATOM 874 O O . LEU A 1 105 ? 19.080 -24.920 11.888 1.00 43.34 105 LEU A O 1
ATOM 878 N N . PRO A 1 106 ? 18.741 -26.343 10.167 1.00 43.69 106 PRO A N 1
ATOM 879 C CA . PRO A 1 106 ? 19.615 -27.353 10.732 1.00 43.69 106 PRO A CA 1
ATOM 880 C C . PRO A 1 106 ? 20.998 -26.712 10.850 1.00 43.69 106 PRO A C 1
ATOM 882 O O . PRO A 1 106 ? 21.488 -26.083 9.909 1.00 43.69 106 PRO A O 1
ATOM 885 N N . VAL A 1 107 ? 21.582 -26.771 12.046 1.00 41.84 107 VAL A N 1
ATOM 886 C CA . VAL A 1 107 ? 22.923 -26.243 12.290 1.00 41.84 107 VAL A CA 1
ATOM 887 C C . VAL A 1 107 ? 23.888 -27.173 11.568 1.00 41.84 107 VAL A C 1
ATOM 889 O O . VAL A 1 107 ? 24.393 -28.132 12.145 1.00 41.84 107 VAL A O 1
ATOM 892 N N . SER A 1 108 ? 24.094 -26.938 10.275 1.00 42.22 108 SER A N 1
ATOM 893 C CA . SER A 1 108 ? 25.101 -27.666 9.523 1.00 42.22 108 SER A CA 1
ATOM 894 C C . SER A 1 108 ? 26.476 -27.236 10.041 1.00 42.22 108 SER A C 1
ATOM 896 O O . SER A 1 108 ? 26.711 -26.039 10.257 1.00 42.22 108 SER A O 1
ATOM 898 N N . PRO A 1 109 ? 27.391 -28.187 10.288 1.00 43.19 109 PRO A N 1
ATOM 899 C CA . PRO A 1 109 ? 28.729 -27.879 10.763 1.00 43.19 109 PRO A CA 1
ATOM 900 C C . PRO A 1 109 ? 29.444 -26.920 9.794 1.00 43.19 109 PRO A C 1
ATOM 902 O O . PRO A 1 109 ? 29.223 -26.973 8.578 1.00 43.19 109 PRO A O 1
ATOM 905 N N . PRO A 1 110 ? 30.303 -26.024 10.310 1.00 38.66 110 PRO A N 1
ATOM 906 C CA . PRO A 1 110 ? 30.981 -25.025 9.495 1.00 38.66 110 PRO A CA 1
ATOM 907 C C . PRO A 1 110 ? 31.825 -25.710 8.412 1.00 38.66 110 PRO A C 1
ATOM 909 O O . PRO A 1 110 ? 32.785 -26.410 8.720 1.00 38.66 110 PRO A O 1
ATOM 912 N N . GLY A 1 111 ? 31.459 -25.511 7.142 1.00 42.34 111 GLY A N 1
ATOM 913 C CA . GLY A 1 111 ? 32.210 -26.021 5.986 1.00 42.34 111 GLY A CA 1
ATOM 914 C C . GLY A 1 111 ? 31.371 -26.653 4.874 1.00 42.34 111 GLY A C 1
ATOM 915 O O . GLY A 1 111 ? 31.886 -26.828 3.773 1.00 42.34 111 GLY A O 1
ATOM 916 N N . GLN A 1 112 ? 30.089 -26.949 5.106 1.00 40.94 112 GLN A N 1
ATOM 917 C CA . GLN A 1 112 ? 29.196 -27.477 4.069 1.00 40.94 112 GLN A CA 1
ATOM 918 C C . GLN A 1 112 ? 28.185 -26.412 3.625 1.00 40.94 112 GLN A C 1
ATOM 920 O O . GLN A 1 112 ? 27.277 -26.038 4.362 1.00 40.94 112 GLN A O 1
ATOM 925 N N . LEU A 1 113 ? 28.362 -25.907 2.400 1.00 39.91 113 LEU A N 1
ATOM 926 C CA . LEU A 1 113 ? 27.333 -25.159 1.677 1.00 39.91 113 LEU A CA 1
ATOM 927 C C . LEU A 1 113 ? 26.268 -26.157 1.212 1.00 39.91 113 LEU A C 1
ATOM 929 O O . LEU A 1 113 ? 26.327 -26.641 0.083 1.00 39.91 113 LEU A O 1
ATOM 933 N N . GLU A 1 114 ? 25.315 -26.493 2.076 1.00 41.91 114 GLU A N 1
ATOM 934 C CA . GLU A 1 114 ? 24.107 -27.154 1.590 1.00 41.91 114 GLU A CA 1
ATOM 935 C C . GLU A 1 114 ? 23.223 -26.148 0.833 1.00 41.91 114 GLU A C 1
ATOM 937 O O . GLU A 1 114 ? 23.144 -24.970 1.209 1.00 41.91 114 GLU A O 1
ATOM 942 N N . PRO A 1 115 ? 22.575 -26.577 -0.265 1.00 43.88 115 PRO A N 1
ATOM 943 C CA . PRO A 1 115 ? 21.616 -25.747 -0.978 1.00 43.88 115 PRO A CA 1
ATOM 944 C C . PRO A 1 115 ? 20.497 -25.335 -0.017 1.00 43.88 115 PRO A C 1
ATOM 946 O O . PRO A 1 115 ? 19.936 -26.180 0.674 1.00 43.88 115 PRO A O 1
ATOM 949 N N . LEU A 1 116 ? 20.177 -24.035 0.029 1.00 41.69 116 LEU A N 1
ATOM 950 C CA . LEU A 1 116 ? 19.039 -23.511 0.790 1.00 41.69 116 LEU A CA 1
ATOM 951 C C . LEU A 1 116 ? 17.777 -24.306 0.417 1.00 41.69 116 LEU A C 1
ATOM 953 O O . LEU A 1 116 ? 17.204 -24.091 -0.650 1.00 41.69 116 LEU A O 1
ATOM 957 N N . ILE A 1 117 ? 17.334 -25.198 1.300 1.00 42.47 117 ILE A N 1
ATOM 958 C CA . ILE A 1 117 ? 16.017 -25.819 1.199 1.00 42.47 117 ILE A CA 1
ATOM 959 C C . ILE A 1 117 ? 15.020 -24.757 1.664 1.00 42.47 117 ILE A C 1
ATOM 961 O O . ILE A 1 117 ? 14.917 -24.451 2.851 1.00 42.47 117 ILE A O 1
ATOM 965 N N . THR A 1 118 ? 14.337 -24.121 0.714 1.00 42.44 118 THR A N 1
ATOM 966 C CA . THR A 1 118 ? 13.223 -23.210 0.996 1.00 42.44 118 THR A CA 1
ATOM 967 C C . THR A 1 118 ? 12.061 -24.001 1.604 1.00 42.44 118 THR A C 1
ATOM 969 O O . THR A 1 118 ? 11.651 -24.998 1.008 1.00 42.44 118 THR A O 1
ATOM 972 N N . PRO A 1 119 ? 11.513 -23.596 2.764 1.00 41.66 119 PRO A N 1
ATOM 973 C CA . PRO A 1 119 ? 10.359 -24.274 3.336 1.00 41.66 119 PRO A CA 1
ATOM 974 C C . PRO A 1 119 ? 9.118 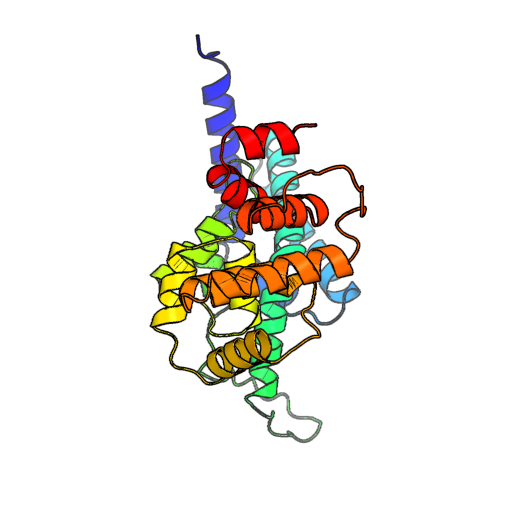-24.093 2.437 1.00 41.66 119 PRO A C 1
ATOM 976 O O . PRO A 1 119 ? 8.835 -22.971 2.010 1.00 41.66 119 PRO A O 1
ATOM 979 N N . PRO A 1 120 ? 8.347 -25.165 2.176 1.00 39.44 120 PRO A N 1
ATOM 980 C CA . PRO A 1 120 ? 7.313 -25.205 1.133 1.00 39.44 120 PRO A CA 1
ATOM 981 C C . PRO A 1 120 ? 6.017 -24.425 1.436 1.00 39.44 120 PRO A C 1
ATOM 983 O O . PRO A 1 120 ? 5.157 -24.326 0.570 1.00 39.44 120 PRO A O 1
ATOM 986 N N . ASN A 1 121 ? 5.852 -23.842 2.630 1.00 41.94 121 ASN A N 1
ATOM 987 C CA . ASN A 1 121 ? 4.558 -23.295 3.079 1.00 41.94 121 ASN A CA 1
ATOM 988 C C . ASN A 1 121 ? 4.490 -21.761 3.211 1.00 41.94 121 ASN A C 1
ATOM 990 O O . ASN A 1 121 ? 3.584 -21.236 3.854 1.00 41.94 121 ASN A O 1
ATOM 994 N N . LEU A 1 122 ? 5.405 -21.014 2.585 1.00 45.91 122 LEU A N 1
ATOM 995 C CA . LEU A 1 122 ? 5.318 -19.544 2.511 1.00 45.91 122 LEU A CA 1
ATOM 996 C C . LEU A 1 122 ? 5.737 -18.999 1.137 1.00 45.91 122 LEU A C 1
ATOM 998 O O . LEU A 1 122 ? 6.314 -17.917 1.018 1.00 45.91 122 LEU A O 1
ATOM 1002 N N . GLU A 1 123 ? 5.450 -19.760 0.081 1.00 46.53 123 GLU A N 1
ATOM 1003 C CA . GLU A 1 123 ? 5.820 -19.411 -1.288 1.00 46.53 123 GLU A CA 1
ATOM 1004 C C . GLU A 1 123 ? 4.887 -18.347 -1.881 1.00 46.53 123 GLU A C 1
ATOM 1006 O O . GLU A 1 123 ? 4.064 -18.609 -2.751 1.00 46.53 123 GLU A O 1
ATOM 1011 N N . ILE A 1 124 ? 5.094 -17.088 -1.496 1.00 52.12 124 ILE A N 1
ATOM 1012 C CA . ILE A 1 124 ? 5.265 -16.126 -2.583 1.00 52.12 124 ILE A CA 1
ATOM 1013 C C . ILE A 1 124 ? 6.700 -16.274 -3.029 1.00 52.12 124 ILE A C 1
ATOM 1015 O O . ILE A 1 124 ? 7.617 -15.705 -2.433 1.00 52.12 124 ILE A O 1
ATOM 1019 N N . GLN A 1 125 ? 6.893 -17.042 -4.095 1.00 62.72 125 GLN A N 1
ATOM 1020 C CA . GLN A 1 125 ? 8.119 -16.918 -4.860 1.00 62.72 125 GLN A CA 1
ATOM 1021 C C . GLN A 1 125 ? 8.205 -15.442 -5.279 1.00 62.72 125 GLN A C 1
ATOM 1023 O O . GLN A 1 125 ? 7.214 -14.866 -5.718 1.00 62.72 125 GLN A O 1
ATOM 1028 N N . ILE A 1 126 ? 9.335 -14.763 -5.074 1.00 57.06 126 ILE A N 1
ATOM 1029 C CA . ILE A 1 126 ? 9.509 -13.341 -5.445 1.00 57.06 126 ILE A CA 1
ATOM 1030 C C . ILE A 1 126 ? 9.075 -13.095 -6.905 1.00 57.06 126 ILE A C 1
ATOM 1032 O O . ILE A 1 126 ? 8.572 -12.031 -7.259 1.00 57.06 126 ILE A O 1
ATOM 1036 N N . GLU A 1 127 ? 9.201 -14.129 -7.725 1.00 60.00 127 GLU A N 1
ATOM 1037 C CA . GLU A 1 127 ? 8.663 -14.295 -9.063 1.00 60.00 127 GLU A CA 1
ATOM 1038 C C . GLU A 1 127 ? 7.148 -13.997 -9.161 1.00 60.00 127 GLU A C 1
ATOM 1040 O O . GLU A 1 127 ? 6.730 -13.240 -10.036 1.00 60.00 127 GLU A O 1
ATOM 1045 N N . ASP A 1 128 ? 6.330 -14.493 -8.234 1.00 62.03 128 ASP A N 1
ATOM 1046 C CA . ASP A 1 128 ? 4.890 -14.231 -8.151 1.00 62.03 128 ASP A CA 1
ATOM 1047 C C . ASP A 1 128 ? 4.567 -12.785 -7.791 1.00 62.03 128 ASP A C 1
ATOM 1049 O O . ASP A 1 128 ? 3.653 -12.191 -8.372 1.00 62.03 128 ASP A O 1
ATOM 1053 N N . LEU A 1 129 ? 5.340 -12.191 -6.874 1.00 65.00 129 LEU A N 1
ATOM 1054 C CA . LEU A 1 129 ? 5.221 -10.769 -6.558 1.00 65.00 129 LEU A CA 1
ATOM 1055 C C . LEU A 1 129 ? 5.491 -9.931 -7.811 1.00 65.00 129 LEU A C 1
ATOM 1057 O O . LEU A 1 129 ? 4.696 -9.048 -8.126 1.00 65.00 129 LEU A O 1
ATOM 1061 N N . ILE A 1 130 ? 6.556 -10.255 -8.554 1.00 62.69 130 ILE A N 1
ATOM 1062 C CA . ILE A 1 130 ? 6.934 -9.582 -9.805 1.00 62.69 130 ILE A CA 1
ATOM 1063 C C . ILE A 1 130 ? 5.829 -9.715 -10.864 1.00 62.69 130 ILE A C 1
ATOM 1065 O O . ILE A 1 130 ? 5.432 -8.706 -11.445 1.00 62.69 130 ILE A O 1
ATOM 1069 N N . ILE A 1 131 ? 5.279 -10.917 -11.081 1.00 66.94 131 ILE A N 1
ATOM 1070 C CA . ILE A 1 131 ? 4.172 -11.162 -12.032 1.00 66.94 131 ILE A CA 1
ATOM 1071 C C . ILE A 1 131 ? 2.911 -10.366 -11.648 1.00 66.94 131 ILE A C 1
ATOM 1073 O O . ILE A 1 131 ? 2.094 -9.978 -12.498 1.00 66.94 131 ILE A O 1
ATOM 1077 N N . CYS A 1 132 ? 2.721 -10.112 -10.355 1.00 69.38 132 CYS A N 1
ATOM 1078 C CA . CYS A 1 132 ? 1.567 -9.381 -9.855 1.00 69.38 132 CYS A CA 1
ATOM 1079 C C . CYS A 1 132 ? 1.753 -7.862 -9.818 1.00 69.38 132 CYS A C 1
ATOM 1081 O O . CYS A 1 132 ? 0.749 -7.166 -9.645 1.00 69.38 132 CYS A O 1
ATOM 1083 N N . LEU A 1 133 ? 2.967 -7.339 -10.030 1.00 69.94 133 LEU A N 1
ATOM 1084 C CA . LEU A 1 133 ? 3.203 -5.897 -10.064 1.00 69.94 133 LEU A CA 1
ATOM 1085 C C . LEU A 1 133 ? 2.338 -5.242 -11.142 1.00 69.94 133 LEU A C 1
ATOM 1087 O O . LEU A 1 133 ? 2.274 -5.664 -12.298 1.00 69.94 133 LEU A O 1
ATOM 1091 N N . GLN A 1 134 ? 1.626 -4.203 -10.730 1.00 72.62 134 GLN A N 1
ATOM 1092 C CA . GLN A 1 134 ? 0.851 -3.344 -11.607 1.00 72.62 134 GLN A CA 1
ATOM 1093 C C . GLN A 1 134 ? 1.507 -1.974 -11.620 1.00 72.62 134 GLN A C 1
ATOM 1095 O O . GLN A 1 134 ? 1.881 -1.452 -10.573 1.00 72.62 134 GLN A O 1
ATOM 1100 N N . TRP A 1 135 ? 1.633 -1.390 -12.803 1.00 67.38 135 TRP A N 1
ATOM 1101 C CA . TRP A 1 135 ? 2.234 -0.076 -12.994 1.00 67.38 135 TRP A CA 1
ATOM 1102 C C . TRP A 1 135 ? 1.142 0.937 -13.300 1.00 67.38 135 TRP A C 1
ATOM 1104 O O . TRP A 1 135 ? 0.162 0.627 -13.981 1.00 67.38 135 TRP A O 1
ATOM 1114 N N . ASN A 1 136 ? 1.283 2.147 -12.770 1.00 65.62 136 ASN A N 1
ATOM 1115 C CA . ASN A 1 136 ? 0.409 3.252 -13.134 1.00 65.62 136 ASN A CA 1
ATOM 1116 C C . ASN A 1 136 ? 0.921 3.967 -14.396 1.00 65.62 136 ASN A C 1
ATOM 1118 O O . ASN A 1 136 ? 2.017 3.710 -14.892 1.00 65.62 136 ASN A O 1
ATOM 1122 N N . GLN A 1 137 ? 0.133 4.925 -14.888 1.00 56.88 137 GLN A N 1
ATOM 1123 C CA . GLN A 1 137 ? 0.464 5.736 -16.068 1.00 56.88 137 GLN A CA 1
ATOM 1124 C C . GLN A 1 137 ? 1.716 6.623 -15.912 1.00 56.88 137 GLN A C 1
ATOM 1126 O O . GLN A 1 137 ? 2.134 7.262 -16.872 1.00 56.88 137 GLN A O 1
ATOM 1131 N N . TYR A 1 138 ? 2.293 6.690 -14.710 1.00 55.16 138 TYR A N 1
ATOM 1132 C CA . TYR A 1 138 ? 3.495 7.460 -14.390 1.00 55.16 138 TYR A CA 1
ATOM 1133 C C . TYR A 1 138 ? 4.735 6.569 -14.213 1.00 55.16 138 TYR A C 1
ATOM 1135 O O . TYR A 1 138 ? 5.772 7.060 -13.777 1.00 55.16 138 TYR A O 1
ATOM 1143 N N . GLY A 1 139 ? 4.639 5.266 -14.505 1.00 50.91 139 GLY A N 1
ATOM 1144 C CA . GLY A 1 139 ? 5.757 4.333 -14.349 1.00 50.91 139 GLY A CA 1
ATOM 1145 C C . GLY A 1 139 ? 6.102 4.017 -12.890 1.00 50.91 139 GLY A C 1
ATOM 1146 O O . GLY A 1 139 ? 7.222 3.612 -12.592 1.00 50.91 139 GLY A O 1
ATOM 1147 N N . THR A 1 140 ? 5.162 4.196 -11.956 1.00 57.72 140 THR A N 1
ATOM 1148 C CA . THR A 1 140 ? 5.340 3.785 -10.555 1.00 57.72 140 THR A CA 1
ATOM 1149 C C . THR A 1 140 ? 4.446 2.595 -10.230 1.00 57.72 140 THR A C 1
ATOM 1151 O O . THR A 1 140 ? 3.415 2.390 -10.871 1.00 57.72 140 THR A O 1
ATOM 1154 N N . ILE A 1 141 ? 4.829 1.806 -9.224 1.00 69.50 141 ILE A N 1
ATOM 1155 C CA . ILE A 1 141 ? 4.030 0.657 -8.786 1.00 69.50 141 ILE A CA 1
ATOM 1156 C C . ILE A 1 141 ? 2.684 1.172 -8.265 1.00 69.50 141 ILE A C 1
ATOM 1158 O O . ILE A 1 141 ? 2.631 1.997 -7.351 1.00 69.50 141 ILE A O 1
ATOM 1162 N N . ASP A 1 142 ? 1.598 0.684 -8.852 1.00 81.00 142 ASP A N 1
ATOM 1163 C CA . ASP A 1 142 ? 0.249 0.811 -8.321 1.00 81.00 142 ASP A CA 1
ATOM 1164 C C . ASP A 1 142 ? 0.065 -0.267 -7.250 1.00 81.00 142 ASP A C 1
ATOM 1166 O O . ASP A 1 142 ? -0.322 -1.410 -7.525 1.00 81.00 142 ASP A O 1
ATOM 1170 N N . THR A 1 143 ? 0.413 0.089 -6.014 1.00 78.81 143 THR A N 1
ATOM 1171 C CA . THR A 1 143 ? 0.365 -0.819 -4.863 1.00 78.81 143 THR A CA 1
ATOM 1172 C C . THR A 1 143 ? -1.048 -1.355 -4.646 1.00 78.81 143 THR A C 1
ATOM 1174 O O . THR A 1 143 ? -1.226 -2.558 -4.482 1.00 78.81 143 THR A O 1
ATOM 1177 N N . ARG A 1 144 ? -2.081 -0.515 -4.774 1.00 87.25 144 ARG A N 1
ATOM 1178 C CA . ARG A 1 144 ? -3.484 -0.933 -4.620 1.00 87.25 144 ARG A CA 1
ATOM 1179 C C . ARG A 1 144 ? -3.884 -2.001 -5.636 1.00 87.25 144 ARG A C 1
ATOM 1181 O O . ARG A 1 144 ? -4.473 -3.014 -5.259 1.00 87.25 144 ARG A O 1
ATOM 1188 N N . ARG A 1 145 ? -3.581 -1.797 -6.923 1.00 86.31 145 ARG A N 1
ATOM 1189 C CA . ARG A 1 145 ? -3.877 -2.792 -7.970 1.00 86.31 145 ARG A CA 1
ATOM 1190 C C . ARG A 1 145 ? -3.048 -4.062 -7.799 1.00 86.31 145 ARG A C 1
ATOM 1192 O O . ARG A 1 145 ? -3.587 -5.150 -7.984 1.00 86.31 145 ARG A O 1
ATOM 1199 N N . THR A 1 146 ? -1.782 -3.925 -7.411 1.00 83.00 146 THR A N 1
ATOM 1200 C CA . THR A 1 146 ? -0.873 -5.050 -7.141 1.00 83.00 146 THR A CA 1
ATOM 1201 C C . THR A 1 146 ? -1.421 -5.945 -6.028 1.00 83.00 146 THR A C 1
ATOM 1203 O O . THR A 1 146 ? -1.617 -7.139 -6.242 1.00 83.00 146 THR A O 1
ATOM 1206 N N . PHE A 1 147 ? -1.761 -5.372 -4.869 1.00 86.25 147 PHE A N 1
ATOM 1207 C CA . PHE A 1 147 ? -2.312 -6.118 -3.732 1.00 86.25 147 PHE A CA 1
ATOM 1208 C C . PHE A 1 147 ? -3.660 -6.766 -4.055 1.00 86.25 147 PHE A C 1
ATOM 1210 O O . PHE A 1 147 ? -3.878 -7.929 -3.723 1.00 86.25 147 PHE A O 1
ATOM 1217 N N . ARG A 1 148 ? -4.545 -6.072 -4.782 1.00 90.69 148 ARG A N 1
ATOM 1218 C CA . ARG A 1 148 ? -5.799 -6.675 -5.261 1.00 90.69 148 ARG A CA 1
ATOM 1219 C C . ARG A 1 148 ? -5.565 -7.855 -6.200 1.00 90.69 148 ARG A C 1
ATOM 1221 O O . ARG A 1 148 ? -6.294 -8.840 -6.120 1.00 90.69 148 ARG A O 1
ATOM 1228 N N . LYS A 1 149 ? -4.575 -7.772 -7.094 1.00 88.31 149 LYS A N 1
ATOM 1229 C CA . LYS A 1 149 ? -4.223 -8.873 -8.002 1.00 88.31 149 LYS A CA 1
ATOM 1230 C C . LYS A 1 149 ? -3.676 -10.071 -7.224 1.00 88.31 149 LYS A C 1
ATOM 1232 O O . LYS A 1 149 ? -4.159 -11.177 -7.440 1.00 88.31 149 LYS A O 1
ATOM 1237 N N . LEU A 1 150 ? -2.749 -9.841 -6.290 1.00 84.50 150 LEU A N 1
ATOM 1238 C CA . LEU A 1 150 ? -2.217 -10.881 -5.397 1.00 84.50 150 LEU A CA 1
ATOM 1239 C C . LEU A 1 150 ? -3.337 -11.586 -4.628 1.00 84.50 150 LEU A C 1
ATOM 1241 O O . LEU A 1 150 ? -3.411 -12.811 -4.626 1.00 84.50 150 LEU A O 1
ATOM 1245 N N . HIS A 1 151 ? -4.249 -10.808 -4.047 1.00 88.81 151 HIS A N 1
ATOM 1246 C CA . HIS A 1 151 ? -5.394 -11.326 -3.312 1.00 88.81 151 HIS A CA 1
ATOM 1247 C C . HIS A 1 151 ? -6.315 -12.196 -4.181 1.00 88.81 151 HIS A C 1
ATOM 1249 O O . HIS A 1 151 ? -6.599 -13.336 -3.827 1.00 88.81 151 HIS A O 1
ATOM 1255 N N . ARG A 1 152 ? -6.716 -11.714 -5.368 1.00 90.00 152 ARG A N 1
ATOM 1256 C CA . ARG A 1 152 ? -7.562 -12.483 -6.306 1.00 90.00 152 ARG A CA 1
ATOM 1257 C C . ARG A 1 152 ? -6.928 -13.801 -6.741 1.00 90.00 152 ARG A C 1
ATOM 1259 O O . ARG A 1 152 ? -7.638 -14.775 -6.957 1.00 90.00 152 ARG A O 1
ATOM 1266 N N . LEU A 1 153 ? -5.605 -13.824 -6.880 1.00 86.31 153 LEU A N 1
ATOM 1267 C CA . LEU A 1 153 ? -4.853 -15.025 -7.237 1.00 86.31 153 LEU A CA 1
ATOM 1268 C C . LEU A 1 153 ? -4.598 -15.953 -6.040 1.00 86.31 153 LEU A C 1
ATOM 1270 O O . LEU A 1 153 ? -3.946 -16.976 -6.220 1.00 86.31 153 LEU A O 1
ATOM 1274 N N . LYS A 1 154 ? -5.087 -15.612 -4.837 1.00 85.31 154 LYS A N 1
ATOM 1275 C CA . LYS A 1 154 ? -4.796 -16.311 -3.572 1.00 85.31 154 LYS A CA 1
ATOM 1276 C C . LYS A 1 154 ? -3.294 -16.434 -3.297 1.00 85.31 154 LYS A C 1
ATOM 1278 O O . LYS A 1 154 ? -2.829 -17.401 -2.709 1.00 85.31 154 LYS A O 1
ATOM 1283 N N . LYS A 1 155 ? -2.540 -15.425 -3.731 1.00 82.69 155 LYS A N 1
ATOM 1284 C CA . LYS A 1 155 ? -1.094 -15.286 -3.540 1.00 82.69 155 LYS A CA 1
ATOM 1285 C C . LYS A 1 155 ? -0.792 -14.102 -2.638 1.00 82.69 155 LYS A C 1
ATOM 1287 O O . LYS A 1 155 ? 0.148 -13.372 -2.900 1.00 82.69 155 LYS A O 1
ATOM 1292 N N . LEU A 1 156 ? -1.631 -13.804 -1.653 1.00 80.50 156 LEU A N 1
ATOM 1293 C CA . LEU A 1 156 ? -1.320 -12.773 -0.667 1.00 80.50 156 LEU A CA 1
ATOM 1294 C C . LEU A 1 156 ? -0.707 -13.471 0.554 1.00 80.50 156 LEU A C 1
ATOM 1296 O O . LEU A 1 156 ? -1.318 -14.426 1.029 1.00 80.50 156 LEU A O 1
ATOM 1300 N N . PRO A 1 157 ? 0.465 -13.061 1.076 1.00 72.44 157 PRO A N 1
ATOM 1301 C CA . PRO A 1 157 ? 1.033 -13.748 2.227 1.00 72.44 157 PRO A CA 1
ATOM 1302 C C . PRO A 1 157 ? 0.173 -13.516 3.462 1.00 72.44 157 PRO A C 1
ATOM 1304 O O . PRO A 1 157 ? -0.224 -12.386 3.746 1.00 72.44 157 PRO A O 1
ATOM 1307 N N . HIS A 1 158 ? -0.033 -14.565 4.245 1.00 74.06 158 HIS A N 1
ATOM 1308 C CA . HIS A 1 158 ? -0.767 -14.494 5.503 1.00 74.06 158 HIS A CA 1
ATOM 1309 C C . HIS A 1 158 ? 0.151 -14.070 6.657 1.00 74.06 158 HIS A C 1
ATOM 1311 O O . HIS A 1 158 ? 0.434 -14.851 7.560 1.00 74.06 158 HIS A O 1
ATOM 1317 N N . THR A 1 159 ? 0.667 -12.836 6.610 1.00 69.56 159 THR A N 1
ATOM 1318 C CA . THR A 1 159 ? 1.513 -12.276 7.680 1.00 69.56 159 THR A CA 1
ATOM 1319 C C . THR A 1 159 ? 0.948 -10.953 8.211 1.00 69.56 159 THR A C 1
ATOM 1321 O O . THR A 1 159 ? 0.378 -10.185 7.429 1.00 69.56 159 THR A O 1
ATOM 1324 N N . PRO A 1 160 ? 1.145 -10.622 9.507 1.00 71.88 160 PRO A N 1
ATOM 1325 C CA . PRO A 1 160 ? 0.628 -9.382 10.103 1.00 71.88 160 PRO A CA 1
ATOM 1326 C C . PRO A 1 160 ? 1.035 -8.112 9.348 1.00 71.88 160 PRO A C 1
ATOM 1328 O O . PRO A 1 160 ? 0.248 -7.185 9.188 1.00 71.88 160 PRO A O 1
ATOM 1331 N N . ILE A 1 161 ? 2.254 -8.086 8.808 1.00 69.19 161 ILE A N 1
ATOM 1332 C CA . ILE A 1 161 ? 2.794 -6.927 8.087 1.00 69.19 161 ILE A CA 1
ATOM 1333 C C . ILE A 1 161 ? 2.064 -6.703 6.762 1.00 69.19 161 ILE A C 1
ATOM 1335 O O . ILE A 1 161 ? 1.763 -5.566 6.406 1.00 69.19 161 ILE A O 1
ATOM 1339 N N . ILE A 1 162 ? 1.759 -7.778 6.032 1.00 77.56 162 ILE A N 1
ATOM 1340 C CA . ILE A 1 162 ? 0.972 -7.680 4.800 1.00 77.56 162 ILE A CA 1
ATOM 1341 C C . ILE A 1 162 ? -0.428 -7.178 5.112 1.00 77.56 162 ILE A C 1
ATOM 1343 O O . ILE A 1 162 ? -0.939 -6.329 4.385 1.00 77.56 162 ILE A O 1
ATOM 1347 N N . TYR A 1 163 ? -1.031 -7.667 6.194 1.00 80.56 163 TYR A N 1
ATOM 1348 C CA . TYR A 1 163 ? -2.333 -7.190 6.628 1.00 80.56 163 TYR A CA 1
ATOM 1349 C C . TYR A 1 163 ? -2.287 -5.695 6.921 1.00 80.56 163 TYR A C 1
ATOM 1351 O O . TYR A 1 163 ? -3.052 -4.956 6.306 1.00 80.56 163 TYR A O 1
ATOM 1359 N N . LEU A 1 164 ? -1.349 -5.232 7.755 1.00 81.06 164 LEU A N 1
ATOM 1360 C CA . LEU A 1 164 ? -1.151 -3.806 8.043 1.00 81.06 164 LEU A CA 1
ATOM 1361 C C . LEU A 1 164 ? -1.024 -2.967 6.768 1.00 81.06 164 LEU A C 1
ATOM 1363 O O . LEU A 1 164 ? -1.632 -1.903 6.673 1.00 81.06 164 LEU A O 1
ATOM 1367 N N . GLU A 1 165 ? -0.301 -3.454 5.760 1.00 83.12 165 GLU A N 1
ATOM 1368 C CA . GLU A 1 165 ? -0.188 -2.763 4.474 1.00 83.12 165 GLU A CA 1
ATOM 1369 C C . GLU A 1 165 ? -1.534 -2.696 3.733 1.00 83.12 165 GLU A C 1
ATOM 1371 O O . GLU A 1 165 ? -1.927 -1.633 3.248 1.00 83.12 165 GLU A O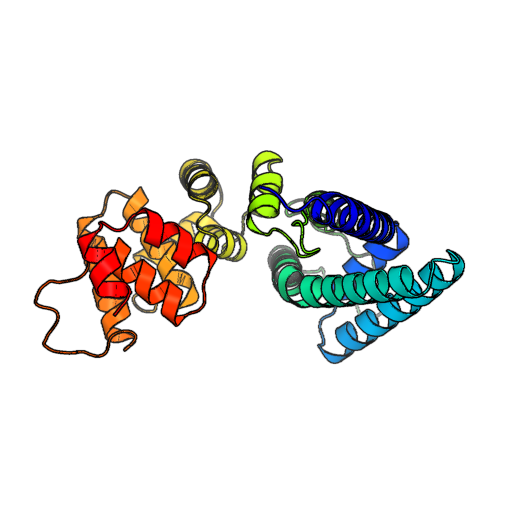 1
ATOM 1376 N N . VAL A 1 166 ? -2.299 -3.792 3.693 1.00 88.56 166 VAL A N 1
ATOM 1377 C CA . VAL A 1 166 ? -3.652 -3.811 3.105 1.00 88.56 166 VAL A CA 1
ATOM 1378 C C . VAL A 1 166 ? -4.582 -2.824 3.829 1.00 88.56 166 VAL A C 1
ATOM 1380 O O . VAL A 1 166 ? -5.326 -2.090 3.164 1.00 88.56 166 VAL A O 1
ATOM 1383 N N . PHE A 1 167 ? -4.515 -2.761 5.165 1.00 89.19 167 PHE A N 1
ATOM 1384 C CA . PHE A 1 167 ? -5.256 -1.797 5.985 1.00 89.19 167 PHE A CA 1
ATOM 1385 C C . PHE A 1 167 ? -4.845 -0.354 5.662 1.00 89.19 167 PHE A C 1
ATOM 1387 O O . PHE A 1 167 ? -5.709 0.479 5.376 1.00 89.19 167 PHE A O 1
ATOM 1394 N N . ASN A 1 168 ? -3.542 -0.064 5.608 1.00 85.00 168 ASN A N 1
ATOM 1395 C CA . ASN A 1 168 ? -3.006 1.262 5.285 1.00 85.00 168 ASN A CA 1
ATOM 1396 C C . ASN A 1 168 ? -3.355 1.726 3.864 1.00 85.00 168 ASN A C 1
ATOM 1398 O O . ASN A 1 168 ? -3.538 2.923 3.635 1.00 85.00 168 ASN A O 1
ATOM 1402 N N . LEU A 1 169 ? -3.496 0.794 2.918 1.00 88.62 169 LEU A N 1
ATOM 1403 C CA . LEU A 1 169 ? -3.989 1.063 1.565 1.00 88.62 169 LEU A CA 1
ATOM 1404 C C . LEU A 1 169 ? -5.521 1.201 1.491 1.00 88.62 169 LEU A C 1
ATOM 1406 O O . LEU A 1 169 ? -6.051 1.534 0.423 1.00 88.62 169 LEU A O 1
ATOM 1410 N N . CYS A 1 170 ? -6.228 0.951 2.597 1.00 92.81 170 CYS A N 1
ATOM 1411 C CA . CYS A 1 170 ? -7.685 0.974 2.717 1.00 92.81 170 CYS A CA 1
ATOM 1412 C C . CYS A 1 170 ? -8.369 0.167 1.601 1.00 92.81 170 CYS A C 1
ATOM 1414 O O . CYS A 1 170 ? -9.277 0.645 0.910 1.00 92.81 170 CYS A O 1
ATOM 1416 N N . LEU A 1 171 ? -7.889 -1.059 1.371 1.00 93.12 171 LEU A N 1
ATOM 1417 C CA . LEU A 1 171 ? -8.475 -1.995 0.410 1.00 93.12 171 LEU A CA 1
ATOM 1418 C C . LEU A 1 171 ? -9.665 -2.723 1.046 1.00 93.12 171 LEU A C 1
ATOM 1420 O O . LEU A 1 171 ? -9.607 -3.926 1.250 1.00 93.12 171 LEU A O 1
ATOM 1424 N N . GLU A 1 172 ? -10.729 -1.988 1.385 1.00 91.62 172 GLU A N 1
ATOM 1425 C CA . GLU A 1 172 ? -11.873 -2.489 2.173 1.00 91.62 172 GLU A CA 1
ATOM 1426 C C . GLU A 1 172 ? -12.442 -3.824 1.653 1.00 91.62 172 GLU A C 1
ATOM 1428 O O . GLU A 1 172 ? -12.781 -4.694 2.449 1.00 91.62 172 GLU A O 1
ATOM 1433 N N . ASP A 1 173 ? -12.491 -4.008 0.330 1.00 91.56 173 ASP A N 1
ATOM 1434 C CA . ASP A 1 173 ? -12.902 -5.256 -0.323 1.00 91.56 173 ASP A CA 1
ATOM 1435 C C . ASP A 1 173 ? -12.012 -6.449 0.055 1.00 91.56 173 ASP A C 1
ATOM 1437 O O . ASP A 1 173 ? -12.506 -7.515 0.412 1.00 91.56 173 ASP A O 1
ATOM 1441 N N . VAL A 1 174 ? -10.699 -6.241 0.022 1.00 92.06 174 VAL A N 1
ATOM 1442 C CA . VAL A 1 174 ? -9.685 -7.238 0.375 1.00 92.06 174 VAL A CA 1
ATOM 1443 C C . VAL A 1 174 ? -9.662 -7.473 1.884 1.00 92.06 174 VAL A C 1
ATOM 1445 O O . VAL A 1 174 ? -9.589 -8.611 2.329 1.00 92.06 174 VAL A O 1
ATOM 1448 N N . ILE A 1 175 ? -9.754 -6.404 2.680 1.00 91.44 175 ILE A N 1
ATOM 1449 C CA . ILE A 1 175 ? -9.717 -6.500 4.143 1.00 91.44 175 ILE A CA 1
ATOM 1450 C C . ILE A 1 175 ? -10.895 -7.333 4.650 1.00 91.44 175 ILE A C 1
ATOM 1452 O O . ILE A 1 175 ? -10.687 -8.200 5.490 1.00 91.44 175 ILE A O 1
ATOM 1456 N N . LYS A 1 176 ? -12.111 -7.110 4.131 1.00 89.69 176 LYS A N 1
ATOM 1457 C CA . LYS A 1 176 ? -13.296 -7.900 4.506 1.00 89.69 176 LYS A CA 1
ATOM 1458 C C . LYS A 1 176 ? -13.099 -9.388 4.244 1.00 89.69 176 LYS A C 1
ATOM 1460 O O . LYS A 1 176 ? -13.434 -10.195 5.104 1.00 89.69 176 LYS A O 1
ATOM 1465 N N . ASP A 1 177 ? -12.550 -9.733 3.082 1.00 88.88 177 ASP A N 1
ATOM 1466 C CA . ASP A 1 177 ? -12.302 -11.126 2.711 1.00 88.88 177 ASP A CA 1
ATOM 1467 C C . ASP A 1 177 ? -11.261 -11.773 3.637 1.00 88.88 177 ASP A C 1
ATOM 1469 O O . ASP A 1 177 ? -11.524 -12.815 4.233 1.00 88.88 177 ASP A O 1
ATOM 1473 N N . ILE A 1 178 ? -10.126 -11.098 3.863 1.00 84.44 178 ILE A N 1
ATOM 1474 C CA . ILE A 1 178 ? -9.096 -11.545 4.816 1.00 84.44 178 ILE A CA 1
ATOM 1475 C C . ILE A 1 178 ? -9.690 -11.712 6.221 1.00 84.44 178 ILE A C 1
ATOM 1477 O O . ILE A 1 178 ? -9.431 -12.714 6.881 1.00 84.44 178 ILE A O 1
ATOM 1481 N N . TRP A 1 179 ? -10.494 -10.750 6.679 1.00 83.31 179 TRP A N 1
ATOM 1482 C CA . TRP A 1 179 ? -11.083 -10.760 8.018 1.00 83.31 179 TRP A CA 1
ATOM 1483 C C . TRP A 1 179 ? -12.047 -11.930 8.230 1.00 83.31 179 TRP A C 1
ATOM 1485 O O . TRP A 1 179 ? -12.064 -12.517 9.312 1.00 83.31 179 TRP A O 1
ATOM 1495 N N . ALA A 1 180 ? -12.834 -12.268 7.203 1.00 82.69 180 ALA A N 1
ATOM 1496 C CA . ALA A 1 180 ? -13.828 -13.335 7.248 1.00 82.69 180 ALA A CA 1
ATOM 1497 C C . ALA A 1 180 ? -13.227 -14.737 7.066 1.00 82.69 180 ALA A C 1
ATOM 1499 O O . ALA A 1 180 ? -13.713 -15.686 7.674 1.00 82.69 180 ALA A O 1
ATOM 1500 N N . ASN A 1 181 ? -12.195 -14.871 6.226 1.00 73.12 181 ASN A N 1
ATOM 1501 C CA . ASN A 1 181 ? -11.770 -16.172 5.703 1.00 73.12 181 ASN A CA 1
ATOM 1502 C C . ASN A 1 181 ? -10.384 -16.637 6.154 1.00 73.12 181 ASN A C 1
ATOM 1504 O O . ASN A 1 181 ? -9.991 -17.740 5.788 1.00 73.12 181 ASN A O 1
ATOM 1508 N N . ALA A 1 182 ? -9.619 -15.843 6.904 1.00 58.94 182 ALA A N 1
ATOM 1509 C CA . ALA A 1 182 ? -8.259 -16.226 7.280 1.00 58.94 182 ALA A CA 1
ATOM 1510 C C . ALA A 1 182 ? -8.235 -17.342 8.347 1.00 58.94 182 ALA A C 1
ATOM 1512 O O . ALA A 1 182 ? -8.637 -17.102 9.487 1.00 58.94 182 ALA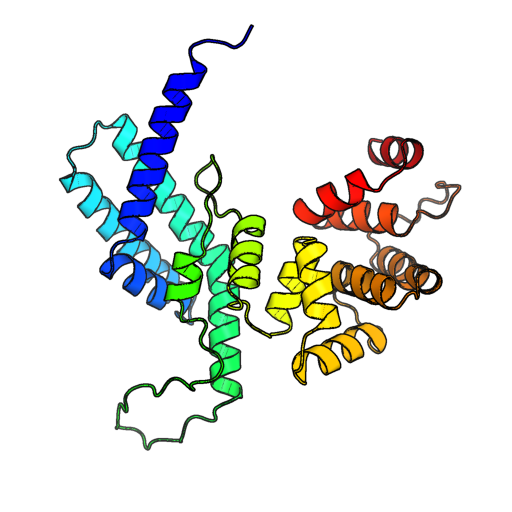 A O 1
ATOM 1513 N N . PRO A 1 183 ? -7.697 -18.535 8.034 1.00 54.50 183 PRO A N 1
ATOM 1514 C CA . PRO A 1 183 ? -7.578 -19.640 8.970 1.00 54.50 183 PRO A CA 1
ATOM 1515 C C . PRO A 1 183 ? -6.103 -19.821 9.350 1.00 54.50 183 PRO A C 1
ATOM 1517 O O . PRO A 1 183 ? -5.443 -20.706 8.821 1.00 54.50 183 PRO A O 1
ATOM 1520 N N . THR A 1 184 ? -5.547 -18.964 10.213 1.00 60.12 184 THR A N 1
ATOM 1521 C CA . THR A 1 184 ? -4.164 -19.116 10.717 1.00 60.12 184 THR A CA 1
ATOM 1522 C C . THR A 1 184 ? -3.951 -18.335 12.024 1.00 60.12 184 THR A C 1
ATOM 1524 O O . THR A 1 184 ? -4.390 -17.186 12.122 1.00 60.12 184 THR A O 1
ATOM 1527 N N . GLU A 1 185 ? -3.193 -18.906 12.968 1.00 59.56 185 GLU A N 1
ATOM 1528 C CA . GLU A 1 185 ? -2.777 -18.303 14.256 1.00 59.56 185 GLU A CA 1
ATOM 1529 C C . GLU A 1 185 ? -2.245 -16.847 14.194 1.00 59.56 185 GLU A C 1
ATOM 1531 O O . GLU A 1 185 ? -2.583 -16.079 15.094 1.00 59.56 185 GLU A O 1
ATOM 1536 N N . PRO A 1 186 ? -1.532 -16.375 13.143 1.00 60.25 186 PRO A N 1
ATOM 1537 C CA . PRO A 1 186 ? -1.024 -15.004 13.087 1.00 60.25 186 PRO A CA 1
ATOM 1538 C C . PRO A 1 186 ? -2.108 -13.925 12.991 1.00 60.25 186 PRO A C 1
ATOM 1540 O O . PRO A 1 186 ? -1.845 -12.786 13.365 1.00 60.25 186 PRO A O 1
ATOM 1543 N N . LEU A 1 187 ? -3.304 -14.231 12.459 1.00 64.38 187 LEU A N 1
ATOM 1544 C CA . LEU A 1 187 ? -4.388 -13.240 12.417 1.00 64.38 187 LEU A CA 1
ATOM 1545 C C . LEU A 1 187 ? -5.151 -13.190 13.739 1.00 64.38 187 LEU A C 1
ATOM 1547 O O . LEU A 1 187 ? -5.541 -12.106 14.145 1.00 64.38 187 LEU A O 1
ATOM 1551 N N . GLU A 1 188 ? -5.360 -14.320 14.411 1.00 66.50 188 GLU A N 1
ATOM 1552 C CA . GLU A 1 188 ? -6.003 -14.319 15.732 1.00 66.50 188 GLU A CA 1
ATOM 1553 C C . GLU A 1 188 ? -5.112 -13.641 16.776 1.00 66.50 188 GLU A C 1
ATOM 1555 O O . GLU A 1 188 ? -5.599 -12.831 17.561 1.00 66.50 188 GLU A O 1
ATOM 1560 N N . GLU A 1 189 ? -3.796 -13.861 16.715 1.00 67.31 189 GLU A N 1
ATOM 1561 C CA . GLU A 1 189 ? -2.834 -13.096 17.510 1.00 67.31 189 GLU A CA 1
ATOM 1562 C C . GLU A 1 189 ? -2.876 -11.605 17.151 1.00 67.31 189 GLU A C 1
ATOM 1564 O O . GLU A 1 189 ? -2.993 -10.770 18.038 1.00 67.31 189 GLU A O 1
ATOM 1569 N N . PHE A 1 190 ? -2.898 -11.255 15.860 1.00 67.12 190 PHE A N 1
ATOM 1570 C CA . PHE A 1 190 ? -3.016 -9.862 15.419 1.00 67.12 190 PHE A CA 1
ATOM 1571 C C . PHE A 1 190 ? -4.327 -9.197 15.872 1.00 67.12 190 PHE A C 1
ATOM 1573 O O . PHE A 1 190 ? -4.314 -8.060 16.339 1.00 67.12 190 PHE A O 1
ATOM 1580 N N . LYS A 1 191 ? -5.461 -9.902 15.783 1.00 68.12 191 LYS A N 1
ATOM 1581 C CA . LYS A 1 191 ? -6.765 -9.451 16.293 1.00 68.12 191 LYS A CA 1
ATOM 1582 C C . LYS A 1 191 ? -6.703 -9.223 17.799 1.00 68.12 191 LYS A C 1
ATOM 1584 O O . LYS A 1 191 ? -7.209 -8.210 18.269 1.00 68.12 191 LYS A O 1
ATOM 1589 N N . LYS A 1 192 ? -6.060 -10.134 18.533 1.00 69.00 192 LYS A N 1
ATOM 1590 C CA . LYS A 1 192 ? -5.861 -10.024 19.976 1.00 69.00 192 LYS A CA 1
ATOM 1591 C C . LYS A 1 192 ? -4.967 -8.837 20.332 1.00 69.00 192 LYS A C 1
ATOM 1593 O O . LYS A 1 192 ? -5.349 -8.049 21.182 1.00 69.00 192 LYS A O 1
ATOM 1598 N N . THR A 1 193 ? -3.843 -8.635 19.645 1.00 67.88 193 THR A N 1
ATOM 1599 C CA . THR A 1 193 ? -2.974 -7.461 19.841 1.00 67.88 193 THR A CA 1
ATOM 1600 C C . THR A 1 193 ? -3.722 -6.156 19.578 1.00 67.88 193 THR A C 1
ATOM 1602 O O . THR A 1 193 ? -3.623 -5.226 20.370 1.00 67.88 193 THR A O 1
ATOM 1605 N N . LEU A 1 194 ? -4.526 -6.090 18.512 1.00 65.88 194 LEU A N 1
ATOM 1606 C CA . LEU A 1 194 ? -5.348 -4.911 18.225 1.00 65.88 194 LEU A CA 1
ATOM 1607 C C . LEU A 1 194 ? -6.447 -4.661 19.273 1.00 65.88 194 LEU A C 1
ATOM 1609 O O . LEU A 1 194 ? -6.895 -3.522 19.392 1.00 65.88 194 LEU A O 1
ATOM 1613 N N . ALA A 1 195 ? -6.895 -5.701 19.984 1.00 61.25 195 ALA A N 1
ATOM 1614 C CA . ALA A 1 195 ? -7.951 -5.627 20.993 1.00 61.25 195 ALA A CA 1
ATOM 1615 C C . ALA A 1 195 ? -7.427 -5.392 22.424 1.00 61.25 195 ALA A C 1
ATOM 1617 O O . ALA A 1 195 ? -8.104 -4.730 23.208 1.00 61.25 195 ALA A O 1
ATOM 1618 N N . ASP A 1 196 ? -6.244 -5.915 22.756 1.00 59.94 196 ASP A N 1
ATOM 1619 C CA . ASP A 1 196 ? -5.715 -5.959 24.126 1.00 59.94 196 ASP A CA 1
ATOM 1620 C C . ASP A 1 196 ? -4.653 -4.879 24.404 1.00 59.94 196 ASP A C 1
ATOM 1622 O O . ASP A 1 196 ? -4.389 -4.560 25.566 1.00 59.94 196 ASP A O 1
ATOM 1626 N N . ASP A 1 197 ? -4.010 -4.318 23.373 1.00 53.66 197 ASP A N 1
ATOM 1627 C CA . ASP A 1 197 ? -2.814 -3.500 23.569 1.00 53.66 197 ASP A CA 1
ATOM 1628 C C . ASP A 1 197 ? -3.104 -1.987 23.616 1.00 53.66 197 ASP A C 1
ATOM 1630 O O . ASP A 1 197 ? -3.359 -1.321 22.612 1.00 53.66 197 ASP A O 1
ATOM 1634 N N . LEU A 1 198 ? -2.974 -1.407 24.814 1.00 48.16 198 LEU A N 1
ATOM 1635 C CA . LEU A 1 198 ? -2.964 0.043 25.056 1.00 48.16 198 LEU A CA 1
ATOM 1636 C C . LEU A 1 198 ? -1.712 0.743 24.481 1.00 48.16 198 LEU A C 1
ATOM 1638 O O . LEU A 1 198 ? -1.542 1.946 24.685 1.00 48.16 198 LEU A O 1
ATOM 1642 N N . SER A 1 199 ? -0.820 0.038 23.776 1.00 54.00 199 SER A N 1
ATOM 1643 C CA . SER A 1 199 ? 0.394 0.573 23.141 1.00 54.00 199 SER A CA 1
ATOM 1644 C C . SER A 1 199 ? 0.335 0.634 21.607 1.00 54.00 199 SER A C 1
ATOM 1646 O O . SER A 1 199 ? 1.378 0.641 20.957 1.00 54.00 199 SER A O 1
ATOM 1648 N N . ILE A 1 200 ? -0.872 0.773 21.032 1.00 60.22 200 ILE A N 1
ATOM 1649 C CA . ILE A 1 200 ? -1.093 0.930 19.578 1.00 60.22 200 ILE A CA 1
ATOM 1650 C C . ILE A 1 200 ? -0.042 1.853 18.951 1.00 60.22 200 ILE A C 1
ATOM 1652 O O . ILE A 1 200 ? 0.039 3.046 19.277 1.00 60.22 200 ILE A O 1
ATOM 1656 N N . GLN A 1 201 ? 0.747 1.305 18.026 1.00 66.00 201 GLN A N 1
ATOM 1657 C CA . GLN A 1 201 ? 1.725 2.084 17.276 1.00 66.00 201 GLN A CA 1
ATOM 1658 C C . GLN A 1 201 ? 1.016 2.946 16.229 1.00 66.00 201 GLN A C 1
ATOM 1660 O O . GLN A 1 201 ? -0.049 2.594 15.722 1.00 66.00 201 GLN A O 1
ATOM 1665 N N . LYS A 1 202 ? 1.632 4.065 15.815 1.00 67.38 202 LYS A N 1
ATOM 1666 C CA . LYS A 1 202 ? 1.046 4.942 14.778 1.00 67.38 202 LYS A CA 1
ATOM 1667 C C . LYS A 1 202 ? 0.642 4.153 13.521 1.00 67.38 202 LYS A C 1
ATOM 1669 O O . LYS A 1 202 ? -0.396 4.415 12.929 1.00 67.38 202 LYS A O 1
ATOM 1674 N N . SER A 1 203 ? 1.443 3.165 13.134 1.00 66.75 203 SER A N 1
ATOM 1675 C CA . SER A 1 203 ? 1.214 2.316 11.961 1.00 66.75 203 SER A CA 1
ATOM 1676 C C . SER A 1 203 ? -0.017 1.407 12.046 1.00 66.75 203 SER A C 1
ATOM 1678 O O . SER A 1 203 ? -0.428 0.875 11.017 1.00 66.75 203 SER A O 1
ATOM 1680 N N . GLU A 1 204 ? -0.597 1.221 13.231 1.00 79.69 204 GLU A N 1
ATOM 1681 C CA . GLU A 1 204 ? -1.669 0.253 13.493 1.00 79.69 204 GLU A CA 1
ATOM 1682 C C . GLU A 1 204 ? -3.047 0.910 13.622 1.00 79.69 204 GLU A C 1
ATOM 1684 O O . GLU A 1 204 ? -4.052 0.232 13.449 1.00 79.69 204 GLU A O 1
ATOM 1689 N N . ILE A 1 205 ? -3.118 2.233 13.815 1.00 83.50 205 ILE A N 1
ATOM 1690 C CA . ILE A 1 205 ? -4.377 2.969 14.045 1.00 83.50 205 ILE A CA 1
ATOM 1691 C C . ILE A 1 205 ? -5.419 2.704 12.947 1.00 83.50 205 ILE A C 1
ATOM 1693 O O . ILE A 1 205 ? -6.594 2.481 13.238 1.00 83.50 205 ILE A O 1
ATOM 1697 N N . ILE A 1 206 ? -5.007 2.703 11.674 1.00 87.62 206 ILE A N 1
ATOM 1698 C CA . ILE A 1 206 ? -5.925 2.417 10.560 1.00 87.62 206 ILE A CA 1
ATOM 1699 C C . ILE A 1 206 ? -6.426 0.965 10.633 1.00 87.62 206 ILE A C 1
ATOM 1701 O O . ILE A 1 206 ? -7.598 0.710 10.359 1.00 87.62 206 ILE A O 1
ATOM 1705 N N . ALA A 1 207 ? -5.573 0.014 11.020 1.00 86.50 207 ALA A N 1
ATOM 1706 C CA . ALA A 1 207 ? -5.975 -1.380 11.184 1.00 86.50 207 ALA A CA 1
ATOM 1707 C C . ALA A 1 207 ? -6.954 -1.551 12.354 1.00 86.50 207 ALA A C 1
ATOM 1709 O O . ALA A 1 207 ? -7.984 -2.203 12.180 1.00 86.50 207 ALA A O 1
ATOM 1710 N N . THR A 1 208 ? -6.703 -0.887 13.488 1.00 83.38 208 THR A N 1
ATOM 1711 C CA . THR A 1 208 ? -7.631 -0.816 14.625 1.00 83.38 208 THR A CA 1
ATOM 1712 C C . THR A 1 208 ? -8.994 -0.284 14.183 1.00 83.38 208 THR A C 1
ATOM 1714 O O . THR A 1 208 ? -10.015 -0.903 14.468 1.00 83.38 208 THR A O 1
ATOM 1717 N N . TYR A 1 209 ? -9.036 0.798 13.398 1.00 88.69 209 TYR A N 1
ATOM 1718 C CA . TYR A 1 209 ? -10.293 1.338 12.865 1.00 88.69 209 TYR A CA 1
ATOM 1719 C C . TYR A 1 209 ? -11.116 0.285 12.117 1.00 88.69 209 TYR A C 1
ATOM 1721 O O . TYR A 1 209 ? -12.306 0.109 12.386 1.00 88.69 209 TYR A O 1
ATOM 1729 N N . PHE A 1 210 ? -10.491 -0.444 11.194 1.00 88.31 210 PHE A N 1
ATOM 1730 C CA . PHE A 1 210 ? -11.196 -1.477 10.442 1.00 88.31 210 PHE A CA 1
ATOM 1731 C C . PHE A 1 210 ? -11.603 -2.665 11.322 1.00 88.31 210 PHE A C 1
ATOM 1733 O O . PHE A 1 210 ? -12.707 -3.176 11.144 1.00 88.31 210 PHE A O 1
ATOM 1740 N N . ALA A 1 211 ? -10.765 -3.075 12.277 1.00 83.44 211 ALA A N 1
ATOM 1741 C CA . ALA A 1 211 ? -11.079 -4.151 13.214 1.00 83.44 211 ALA A CA 1
ATOM 1742 C C . ALA A 1 211 ? -12.362 -3.853 14.004 1.00 83.44 211 ALA A C 1
ATOM 1744 O O . ALA A 1 211 ? -13.329 -4.611 13.927 1.00 83.44 211 ALA A O 1
ATOM 1745 N N . TYR A 1 212 ? -12.420 -2.697 14.668 1.00 82.44 212 TYR A N 1
ATOM 1746 C CA . TYR A 1 212 ? -13.590 -2.265 15.436 1.00 82.44 212 TYR A CA 1
ATOM 1747 C C . TYR A 1 212 ? -14.834 -2.104 14.555 1.00 82.44 212 TYR A C 1
ATOM 1749 O O . TYR A 1 212 ? -15.927 -2.539 14.927 1.00 82.44 212 TYR A O 1
ATOM 1757 N N . ARG A 1 213 ? -14.665 -1.555 13.342 1.00 86.06 213 ARG A N 1
ATOM 1758 C CA . ARG A 1 213 ? -15.745 -1.438 12.353 1.00 86.06 213 ARG A CA 1
ATOM 1759 C C . ARG A 1 213 ? -16.320 -2.802 11.962 1.00 86.06 213 ARG A C 1
ATOM 1761 O O . ARG A 1 213 ? -17.537 -2.927 11.865 1.00 86.06 213 ARG A O 1
ATOM 1768 N N . PHE A 1 214 ? -15.488 -3.820 11.736 1.00 85.19 214 PHE A N 1
ATOM 1769 C CA . PHE A 1 214 ? -15.957 -5.160 11.355 1.00 85.19 214 PHE A CA 1
ATOM 1770 C C . PHE A 1 214 ? -16.463 -5.996 12.527 1.00 85.19 214 PHE A C 1
ATOM 1772 O O . PHE A 1 214 ? -17.292 -6.876 12.318 1.00 85.19 214 PHE A O 1
ATOM 1779 N N . MET A 1 215 ? -16.036 -5.696 13.752 1.00 82.00 215 MET A N 1
ATOM 1780 C CA . MET A 1 215 ? -16.589 -6.296 14.969 1.00 82.00 215 MET A CA 1
ATOM 1781 C C . MET A 1 215 ? -17.952 -5.704 15.368 1.00 82.00 215 MET A C 1
ATOM 1783 O O . MET A 1 215 ? -18.532 -6.145 16.356 1.00 82.00 215 MET A O 1
ATOM 1787 N N . GLY A 1 216 ? -18.464 -4.704 14.637 1.00 81.69 216 GLY A N 1
ATOM 1788 C CA . GLY A 1 216 ? -19.714 -4.013 14.973 1.00 81.69 216 GLY A CA 1
ATOM 1789 C C . GLY A 1 216 ? -19.613 -3.137 16.225 1.00 81.69 216 GLY A C 1
ATOM 1790 O O . GLY A 1 216 ? -20.628 -2.689 16.747 1.00 81.69 216 GLY A O 1
ATOM 1791 N N . ARG A 1 217 ? -18.394 -2.869 16.704 1.00 82.19 217 ARG A N 1
ATOM 1792 C CA . ARG A 1 217 ? -18.111 -2.098 17.920 1.00 82.19 217 ARG A CA 1
ATOM 1793 C C . ARG A 1 217 ? -17.885 -0.629 17.585 1.00 82.19 217 ARG A C 1
ATOM 1795 O O . ARG A 1 217 ? -16.871 -0.037 17.942 1.00 82.19 217 ARG A O 1
ATOM 1802 N N . SER A 1 218 ? -18.819 -0.042 16.838 1.00 75.56 218 SER A N 1
ATOM 1803 C CA . SER A 1 218 ? -18.700 1.344 16.374 1.00 75.56 218 SER A CA 1
ATOM 1804 C C . SER A 1 218 ? -18.689 2.353 17.521 1.00 75.56 218 SER A C 1
ATOM 1806 O O . SER A 1 218 ? -18.047 3.388 17.395 1.00 75.56 218 SER A O 1
ATOM 1808 N N . GLU A 1 219 ? -19.332 2.039 18.646 1.00 73.81 219 GLU A N 1
ATOM 1809 C CA . GLU A 1 219 ? -19.284 2.867 19.857 1.00 73.81 219 GLU A CA 1
ATOM 1810 C C . GLU A 1 219 ? -17.889 2.865 20.496 1.00 73.81 219 GLU A C 1
ATOM 1812 O O . GLU A 1 219 ? -17.454 3.867 21.041 1.00 73.81 219 GLU A O 1
ATOM 1817 N N . GLU A 1 220 ? -17.113 1.792 20.362 1.00 76.25 220 GLU A N 1
ATOM 1818 C CA . GLU A 1 220 ? -15.746 1.747 20.892 1.00 76.25 220 GLU A CA 1
ATOM 1819 C C . GLU A 1 220 ? -14.729 2.437 19.955 1.00 76.25 220 GLU A C 1
ATOM 1821 O O . GLU A 1 220 ? -13.575 2.624 20.332 1.00 76.25 220 GLU A O 1
ATOM 1826 N N . LEU A 1 221 ? -15.139 2.911 18.764 1.00 75.81 221 LEU A N 1
ATOM 1827 C CA . LEU A 1 221 ? -14.278 3.727 17.889 1.00 75.81 221 LEU A CA 1
ATOM 1828 C C . LEU A 1 221 ? -13.872 5.062 18.535 1.00 75.81 221 LEU A C 1
ATOM 1830 O O . LEU A 1 221 ? -12.884 5.659 18.101 1.00 75.81 221 LEU A O 1
ATOM 1834 N N . TYR A 1 222 ? -14.569 5.507 19.589 1.00 70.12 222 TYR A N 1
ATOM 1835 C CA . TYR A 1 222 ? -14.138 6.637 20.418 1.00 70.12 222 TYR A CA 1
ATOM 1836 C C . TYR A 1 222 ? -12.744 6.422 21.016 1.00 70.12 222 TYR A C 1
ATOM 1838 O O . TYR A 1 222 ? -11.977 7.377 21.107 1.00 70.12 222 TYR A O 1
ATOM 1846 N N . PHE A 1 223 ? -12.354 5.172 21.288 1.00 69.69 223 PHE A N 1
ATOM 1847 C CA . PHE A 1 223 ? -11.000 4.848 21.732 1.00 69.69 223 PHE A CA 1
ATOM 1848 C C . PHE A 1 223 ? -9.939 5.306 20.721 1.00 69.69 223 PHE A C 1
ATOM 1850 O O . PHE A 1 223 ? -8.903 5.842 21.100 1.00 69.69 223 PHE A O 1
ATOM 1857 N N . ILE A 1 224 ? -10.201 5.181 19.417 1.00 71.19 224 ILE A N 1
ATOM 1858 C CA . ILE A 1 224 ? -9.270 5.645 18.377 1.00 71.19 224 ILE A CA 1
ATOM 1859 C C . ILE A 1 224 ? -9.132 7.165 18.422 1.00 71.19 224 ILE A C 1
ATOM 1861 O O . ILE A 1 224 ? -8.024 7.687 18.319 1.00 71.19 224 ILE A O 1
ATOM 1865 N N . ILE A 1 225 ? -10.247 7.872 18.597 1.00 71.12 225 ILE A N 1
ATOM 1866 C CA . ILE A 1 225 ? -10.274 9.334 18.694 1.00 71.12 225 ILE A CA 1
ATOM 1867 C C . ILE A 1 225 ? -9.463 9.789 19.914 1.00 71.12 225 ILE A C 1
ATOM 1869 O O . ILE A 1 225 ? -8.595 10.654 19.776 1.00 71.12 225 ILE A O 1
ATOM 1873 N N . ASP A 1 226 ? -9.662 9.151 21.067 1.00 71.75 226 ASP A N 1
ATOM 1874 C CA . ASP A 1 226 ? -8.912 9.438 22.293 1.00 71.75 226 ASP A CA 1
ATOM 1875 C C . ASP A 1 226 ? -7.410 9.193 22.108 1.00 71.75 226 ASP A C 1
ATOM 1877 O O . ASP A 1 226 ? -6.591 10.052 22.440 1.00 71.75 226 ASP A O 1
ATOM 1881 N N . ARG A 1 227 ? -7.025 8.084 21.467 1.00 69.94 227 ARG A N 1
ATOM 1882 C CA . ARG A 1 227 ? -5.617 7.787 21.157 1.00 69.94 227 ARG A CA 1
ATOM 1883 C C . ARG A 1 227 ? -4.996 8.811 20.208 1.00 69.94 227 ARG A C 1
ATOM 1885 O O . ARG A 1 227 ? -3.858 9.232 20.411 1.00 69.94 227 ARG A O 1
ATOM 1892 N N . LEU A 1 228 ? -5.731 9.271 19.196 1.00 67.19 228 LEU A N 1
ATOM 1893 C CA . LEU A 1 228 ? -5.269 10.330 18.289 1.00 67.19 228 LEU A CA 1
ATOM 1894 C C . LEU A 1 228 ? -5.042 11.662 19.020 1.00 67.19 228 LEU A C 1
ATOM 1896 O O . LEU A 1 228 ? -4.084 12.385 18.715 1.00 67.19 228 LEU A O 1
ATOM 1900 N N . ILE A 1 229 ? -5.892 11.971 20.001 1.00 68.12 229 ILE A N 1
ATOM 1901 C CA . ILE A 1 229 ? -5.747 13.135 20.881 1.00 68.12 229 ILE A CA 1
ATOM 1902 C C . ILE A 1 229 ? -4.516 12.975 21.788 1.00 68.12 229 ILE A C 1
ATOM 1904 O O . ILE A 1 229 ? -3.699 13.896 21.868 1.00 68.12 229 ILE A O 1
ATOM 1908 N N . GLU A 1 230 ? -4.328 11.813 22.424 1.00 69.25 230 GLU A N 1
ATOM 1909 C CA . GLU A 1 230 ? -3.161 11.505 23.271 1.00 69.25 230 GLU A CA 1
ATOM 1910 C C . GLU A 1 230 ? -1.838 11.640 22.514 1.00 69.25 230 GLU A C 1
ATOM 1912 O O . GLU A 1 230 ? -0.855 12.176 23.031 1.00 69.25 230 GLU A O 1
ATOM 1917 N N . MET A 1 231 ? -1.824 11.224 21.249 1.00 65.88 231 MET A N 1
ATOM 1918 C CA . MET A 1 231 ? -0.662 11.324 20.371 1.00 65.88 231 MET A CA 1
ATOM 1919 C C . MET A 1 231 ? -0.321 12.761 19.949 1.00 65.88 231 MET A C 1
ATOM 1921 O O . MET A 1 231 ? 0.610 12.956 19.162 1.00 65.88 231 MET A O 1
ATOM 1925 N N . LYS A 1 232 ? -1.052 13.766 20.460 1.00 65.25 232 LYS A N 1
ATOM 1926 C CA . LYS A 1 232 ? -0.913 15.194 20.130 1.00 65.25 232 LYS A CA 1
ATOM 1927 C C . LYS A 1 232 ? -1.014 15.470 18.628 1.00 65.25 232 LYS A C 1
ATOM 1929 O O . LYS A 1 232 ? -0.473 16.461 18.142 1.00 65.25 232 LYS A O 1
ATOM 1934 N N . VAL A 1 233 ? -1.699 14.593 17.889 1.00 58.41 233 VAL A N 1
ATOM 1935 C CA . VAL A 1 233 ? -2.021 14.816 16.471 1.00 58.41 233 VAL A CA 1
ATOM 1936 C C . VAL A 1 233 ? -3.038 15.952 16.359 1.00 58.41 233 VAL A C 1
ATOM 1938 O O . VAL A 1 233 ? -3.011 16.723 15.404 1.00 58.41 233 VAL A O 1
ATOM 1941 N N . TYR A 1 234 ? -3.865 16.113 17.393 1.00 56.59 234 TYR A N 1
ATOM 1942 C CA . TYR A 1 234 ? -4.684 17.292 17.604 1.00 56.59 234 TYR A CA 1
ATOM 1943 C C . TYR A 1 234 ? -3.983 18.273 18.542 1.00 56.59 234 TYR A C 1
ATOM 1945 O O . TYR A 1 234 ? -3.675 17.916 19.685 1.00 56.59 234 TYR A O 1
ATOM 1953 N N . PRO A 1 235 ? -3.811 19.543 18.142 1.00 52.66 235 PRO A N 1
ATOM 1954 C CA . PRO A 1 235 ? -3.820 20.603 19.130 1.00 52.66 235 PRO A CA 1
ATOM 1955 C C . PRO A 1 235 ? -5.152 20.473 19.874 1.00 52.66 235 PRO A C 1
ATOM 1957 O O . PRO A 1 235 ? -6.202 20.431 19.231 1.00 52.66 235 PRO A O 1
ATOM 1960 N N . ARG A 1 236 ? -5.130 20.401 21.210 1.00 52.25 236 ARG A N 1
ATOM 1961 C CA . ARG A 1 236 ? -6.313 20.683 22.037 1.00 52.25 236 ARG A CA 1
ATOM 1962 C C . ARG A 1 236 ? -6.690 22.148 21.809 1.00 52.25 236 ARG A C 1
ATOM 1964 O O . ARG A 1 236 ? -6.401 23.003 22.635 1.00 52.25 236 ARG A O 1
ATOM 1971 N N . SER A 1 237 ? -7.202 22.491 20.635 1.00 46.03 237 SER A N 1
ATOM 1972 C CA . SER A 1 237 ? -7.818 23.785 20.436 1.00 46.03 237 SER A CA 1
ATOM 1973 C C . SER A 1 237 ? -9.233 23.647 20.976 1.00 46.03 237 SER A C 1
ATOM 1975 O O . SER A 1 237 ? -10.069 22.942 20.415 1.00 46.03 237 SER A O 1
ATOM 1977 N N . ASP A 1 238 ? -9.482 24.319 22.098 1.00 43.94 238 ASP A N 1
ATOM 1978 C CA . ASP A 1 238 ? -10.754 24.413 22.831 1.00 43.94 238 ASP A CA 1
ATOM 1979 C C . ASP A 1 238 ? -11.929 24.997 22.002 1.00 43.94 238 ASP A C 1
ATOM 1981 O O . ASP A 1 238 ? -12.886 25.536 22.549 1.00 43.94 238 ASP A O 1
ATOM 1985 N N . LYS A 1 239 ? -11.874 24.954 20.663 1.00 45.88 239 LYS A N 1
ATOM 1986 C CA . LYS A 1 239 ? -12.809 25.642 19.760 1.00 45.88 239 LYS A CA 1
ATOM 1987 C C . LYS A 1 239 ? -13.481 24.773 18.699 1.00 45.88 239 LYS A C 1
ATOM 1989 O O . LYS A 1 239 ? -14.324 25.290 17.968 1.00 45.88 239 LYS A O 1
ATOM 1994 N N . LEU A 1 240 ? -13.211 23.470 18.624 1.00 50.91 240 LEU A N 1
ATOM 1995 C CA . LEU A 1 240 ? -14.061 22.575 17.831 1.00 50.91 240 LEU A CA 1
ATOM 1996 C C . LEU A 1 240 ? -15.244 22.125 18.697 1.00 50.91 240 LEU A C 1
ATOM 1998 O O . LEU A 1 240 ? -15.194 21.105 19.370 1.00 50.91 240 LEU A O 1
ATOM 2002 N N . LEU A 1 241 ? -16.318 22.919 18.671 1.00 50.69 241 LEU A N 1
ATOM 2003 C CA . LEU A 1 241 ? -17.592 22.741 19.393 1.00 50.69 241 LEU A CA 1
ATOM 2004 C C . LEU A 1 241 ? -18.326 21.401 19.127 1.00 50.69 241 LEU A C 1
ATOM 2006 O O . LEU A 1 241 ? -19.432 21.200 19.624 1.00 50.69 241 LEU A O 1
ATOM 2010 N N . ARG A 1 242 ? -17.744 20.481 18.348 1.00 65.56 242 ARG A N 1
ATOM 2011 C CA . ARG A 1 242 ? -18.238 19.117 18.125 1.00 65.56 242 ARG A CA 1
ATOM 2012 C C . ARG A 1 242 ? -17.068 18.142 18.090 1.00 65.56 242 ARG A C 1
ATOM 2014 O O . ARG A 1 242 ? -16.078 18.393 17.403 1.00 65.56 242 ARG A O 1
ATOM 2021 N N . GLN A 1 243 ? -17.210 17.028 18.807 1.00 72.69 243 GLN A N 1
ATOM 2022 C CA . GLN A 1 243 ? -16.289 15.903 18.683 1.00 72.69 243 GLN A CA 1
ATOM 2023 C C . GLN A 1 243 ? -16.297 15.414 17.223 1.00 72.69 243 GLN A C 1
ATOM 2025 O O . GLN A 1 243 ? -17.384 15.246 16.661 1.00 72.69 243 GLN A O 1
ATOM 2030 N N . PRO A 1 244 ? -15.124 15.242 16.586 1.00 77.44 244 PRO A N 1
ATOM 2031 C CA . PRO A 1 244 ? -15.052 14.714 15.230 1.00 77.44 244 PRO A CA 1
ATOM 2032 C C . PRO A 1 244 ? -15.611 13.289 15.190 1.00 77.44 244 PRO A C 1
ATOM 2034 O O . PRO A 1 244 ? -15.537 12.555 16.175 1.00 77.44 244 PRO A O 1
ATOM 2037 N N . THR A 1 245 ? -16.143 12.877 14.043 1.00 86.88 245 THR A N 1
ATOM 2038 C CA . THR A 1 245 ? -16.484 11.466 13.814 1.00 86.88 245 THR A CA 1
ATOM 2039 C C . THR A 1 245 ? -15.218 10.609 13.722 1.00 86.88 245 THR A C 1
ATOM 2041 O O . THR A 1 245 ? -14.097 11.123 13.598 1.00 86.88 245 THR A O 1
ATOM 2044 N N . ALA A 1 246 ? -15.373 9.282 13.764 1.00 87.12 246 ALA A N 1
ATOM 2045 C CA . ALA A 1 246 ? -14.255 8.365 13.558 1.00 87.12 246 ALA A CA 1
ATOM 2046 C C . ALA A 1 246 ? -13.632 8.571 12.166 1.00 87.12 246 ALA A C 1
ATOM 2048 O O . ALA A 1 246 ? -12.414 8.660 12.042 1.00 87.12 246 ALA A O 1
ATOM 2049 N N . GLU A 1 247 ? -14.454 8.726 11.125 1.00 91.38 247 GLU A N 1
ATOM 2050 C CA . GLU A 1 247 ? -14.012 9.009 9.759 1.00 91.38 247 GLU A CA 1
ATOM 2051 C C . GLU A 1 247 ? -13.268 10.347 9.646 1.00 91.38 247 GLU A C 1
ATOM 2053 O O . GLU A 1 247 ? -12.186 10.386 9.055 1.00 91.38 247 GLU A O 1
ATOM 2058 N N . GLU A 1 248 ? -13.791 11.427 10.242 1.00 89.31 248 GLU A N 1
ATOM 2059 C CA . GLU A 1 248 ? -13.110 12.731 10.283 1.00 89.31 248 GLU A CA 1
ATOM 2060 C C . GLU A 1 248 ? -11.759 12.625 11.005 1.00 89.31 248 GLU A C 1
ATOM 2062 O O . GLU A 1 248 ? -10.751 13.181 10.554 1.00 89.31 248 GLU A O 1
ATOM 2067 N N . SER A 1 249 ? -11.712 11.856 12.093 1.00 86.94 249 SER A N 1
ATOM 2068 C CA . SER A 1 249 ? -10.485 11.637 12.856 1.00 86.94 249 SER A CA 1
ATOM 2069 C C . SER A 1 249 ? -9.442 10.851 12.073 1.00 86.94 249 SER A C 1
ATOM 2071 O O . SER A 1 249 ? -8.269 11.231 12.019 1.00 86.94 249 SER A O 1
ATOM 2073 N N . MET A 1 250 ? -9.876 9.801 11.380 1.00 89.44 250 MET A N 1
ATOM 2074 C CA . MET A 1 250 ? -9.002 9.001 10.537 1.00 89.44 250 MET A CA 1
ATOM 2075 C C . MET A 1 250 ? -8.500 9.760 9.309 1.00 89.44 250 MET A C 1
ATOM 2077 O O . MET A 1 250 ? -7.340 9.591 8.928 1.00 89.44 250 MET A O 1
ATOM 2081 N N . PHE A 1 251 ? -9.322 10.631 8.716 1.00 90.75 251 PHE A N 1
ATOM 2082 C CA . PHE A 1 251 ? -8.886 11.523 7.645 1.00 90.75 251 PHE A CA 1
ATOM 2083 C C . PHE A 1 251 ? -7.735 12.421 8.110 1.00 90.75 251 PHE A C 1
ATOM 2085 O O . PHE A 1 251 ? -6.666 12.426 7.498 1.00 90.75 251 PHE A O 1
ATOM 2092 N N . ARG A 1 252 ? -7.917 13.135 9.226 1.00 86.38 252 ARG A N 1
ATOM 2093 C CA . ARG A 1 252 ? -6.895 14.036 9.783 1.00 86.38 252 ARG A CA 1
ATOM 2094 C C . ARG A 1 252 ? -5.621 13.293 10.167 1.00 86.38 252 ARG A C 1
ATOM 2096 O O . ARG A 1 252 ? -4.522 13.752 9.860 1.00 86.38 252 ARG A O 1
ATOM 2103 N N . PHE A 1 253 ? -5.756 12.114 10.771 1.00 85.19 253 PHE A N 1
ATOM 2104 C CA . PHE A 1 253 ? -4.617 11.243 11.042 1.00 85.19 253 PHE A CA 1
ATOM 2105 C C . PHE A 1 253 ? -3.866 10.861 9.760 1.00 85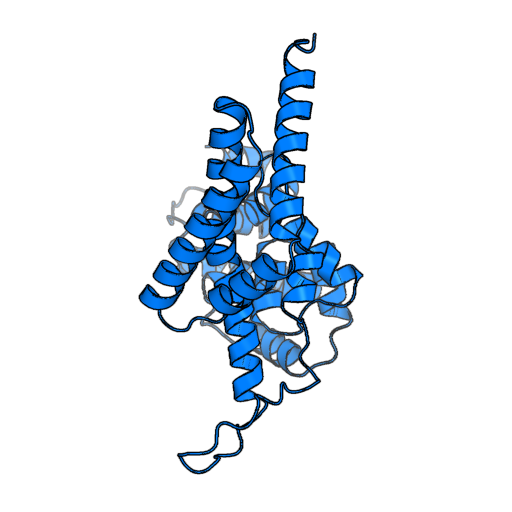.19 253 PHE A C 1
ATOM 2107 O O . PHE A 1 253 ? -2.635 10.916 9.718 1.00 85.19 253 PHE A O 1
ATOM 2114 N N . ALA A 1 254 ? -4.588 10.496 8.699 1.00 86.62 254 ALA A N 1
ATOM 2115 C CA . ALA A 1 254 ? -3.983 10.147 7.422 1.00 86.62 254 ALA A CA 1
ATOM 2116 C C . ALA A 1 254 ? -3.247 11.339 6.787 1.00 86.62 254 ALA A C 1
ATOM 2118 O O . ALA A 1 254 ? -2.147 11.144 6.269 1.00 86.62 254 ALA A O 1
ATOM 2119 N N . VAL A 1 255 ? -3.800 12.557 6.886 1.00 83.69 255 VAL A N 1
ATOM 2120 C CA . VAL A 1 255 ? -3.133 13.805 6.468 1.00 83.69 255 VAL A CA 1
ATOM 2121 C C . VAL A 1 255 ? -1.823 13.986 7.227 1.00 83.69 255 VAL A C 1
ATOM 2123 O O . VAL A 1 255 ? -0.770 14.133 6.610 1.00 83.69 255 VAL A O 1
ATOM 2126 N N . TYR A 1 256 ? -1.871 13.908 8.559 1.00 80.94 256 TYR A N 1
ATOM 2127 C CA . TYR A 1 256 ? -0.705 14.108 9.419 1.00 80.94 256 TYR A CA 1
ATOM 2128 C C . TYR A 1 256 ? 0.439 13.126 9.113 1.00 80.94 256 TYR A C 1
ATOM 2130 O O . TYR A 1 256 ? 1.606 13.507 9.134 1.00 80.94 256 TYR A O 1
ATOM 2138 N N . ASN A 1 257 ? 0.120 11.868 8.791 1.00 76.31 257 ASN A N 1
ATOM 2139 C CA . ASN A 1 257 ? 1.123 10.845 8.466 1.00 76.31 257 ASN A CA 1
ATOM 2140 C C . ASN A 1 257 ? 1.476 10.770 6.970 1.00 76.31 257 ASN A C 1
ATOM 2142 O O . ASN A 1 257 ? 2.245 9.896 6.572 1.00 76.31 257 ASN A O 1
ATOM 2146 N N . GLY A 1 258 ? 0.903 11.630 6.122 1.00 77.69 258 GLY A N 1
ATOM 2147 C CA . GLY A 1 258 ? 1.121 11.584 4.674 1.00 77.69 258 GLY A CA 1
ATOM 2148 C C . GLY A 1 258 ? 0.628 10.292 4.007 1.00 77.69 258 GLY A C 1
ATOM 2149 O O . GLY A 1 258 ? 1.150 9.898 2.961 1.00 77.69 258 GLY A O 1
ATOM 2150 N N . ASN A 1 259 ? -0.365 9.606 4.586 1.00 82.31 259 ASN A N 1
ATOM 2151 C CA . ASN A 1 259 ? -0.954 8.407 3.989 1.00 82.31 259 ASN A CA 1
ATOM 2152 C C . ASN A 1 259 ? -2.050 8.789 2.981 1.00 82.31 259 ASN A C 1
ATOM 2154 O O . ASN A 1 259 ? -3.244 8.777 3.284 1.00 82.31 259 ASN A O 1
ATOM 2158 N N . TYR A 1 260 ? -1.640 9.074 1.744 1.00 83.00 260 TYR A N 1
ATOM 2159 C CA . TYR A 1 260 ? -2.536 9.485 0.656 1.00 83.00 260 TYR A CA 1
ATOM 2160 C C . TYR A 1 260 ? -3.674 8.495 0.353 1.00 83.00 260 TYR A C 1
ATOM 2162 O O . TYR A 1 260 ? -4.774 8.915 -0.013 1.00 83.00 260 TYR A O 1
ATOM 2170 N N . SER A 1 261 ? -3.435 7.184 0.492 1.00 86.31 261 SER A N 1
ATOM 2171 C CA . SER A 1 261 ? -4.465 6.167 0.232 1.00 86.31 261 SER A CA 1
ATOM 2172 C C . SER A 1 261 ? -5.594 6.250 1.253 1.00 86.31 261 SER A C 1
ATOM 2174 O O . SER A 1 261 ? -6.765 6.220 0.865 1.00 86.31 261 SER A O 1
ATOM 2176 N N . ALA A 1 262 ? -5.236 6.392 2.530 1.00 89.31 262 ALA A N 1
ATOM 2177 C CA . ALA A 1 262 ? -6.187 6.570 3.615 1.00 89.31 262 ALA A CA 1
ATOM 2178 C C . ALA A 1 262 ? -6.872 7.941 3.548 1.00 89.31 262 ALA A C 1
ATOM 2180 O O . ALA A 1 262 ? -8.092 8.001 3.663 1.00 89.31 262 ALA A O 1
ATOM 2181 N N . MET A 1 263 ? -6.133 9.020 3.255 1.00 90.44 263 MET A N 1
ATOM 2182 C CA . MET A 1 263 ? -6.710 10.360 3.068 1.00 90.44 263 MET A CA 1
ATOM 2183 C C . MET A 1 263 ? -7.852 10.337 2.055 1.00 90.44 263 MET A C 1
ATOM 2185 O O . MET A 1 263 ? -8.960 10.764 2.361 1.00 90.44 263 MET A O 1
ATOM 2189 N N . ARG A 1 264 ? -7.601 9.789 0.859 1.00 93.00 264 ARG A N 1
ATOM 2190 C CA . ARG A 1 264 ? -8.616 9.703 -0.196 1.00 93.00 264 ARG A CA 1
ATOM 2191 C C . ARG A 1 264 ? -9.814 8.861 0.239 1.00 93.00 264 ARG A C 1
ATOM 2193 O O . ARG A 1 264 ? -10.949 9.259 0.021 1.00 93.00 264 ARG A O 1
ATOM 2200 N N . PHE A 1 265 ? -9.556 7.709 0.852 1.00 94.75 265 PHE A N 1
ATOM 2201 C CA . PHE A 1 265 ? -10.612 6.807 1.301 1.00 94.75 265 PHE A CA 1
ATOM 2202 C C . PHE A 1 265 ? -11.532 7.451 2.345 1.00 94.75 265 PHE A C 1
ATOM 2204 O O . PHE A 1 265 ? -12.750 7.340 2.228 1.00 94.75 265 PHE A O 1
ATOM 2211 N N . PHE A 1 266 ? -10.967 8.124 3.351 1.00 94.12 266 PHE A N 1
ATOM 2212 C CA . PHE A 1 266 ? -11.759 8.761 4.402 1.00 94.12 266 PHE A CA 1
ATOM 2213 C C . PHE A 1 266 ? -12.426 10.050 3.928 1.00 94.12 266 PHE A C 1
ATOM 2215 O O . PHE A 1 266 ? -13.563 10.290 4.313 1.00 94.12 266 PHE A O 1
ATOM 2222 N N . TRP A 1 267 ? -11.796 10.820 3.032 1.00 95.88 267 TRP A N 1
ATOM 2223 C CA . TRP A 1 267 ? -12.403 12.008 2.418 1.00 95.88 267 TRP A CA 1
ATOM 2224 C C . TRP A 1 267 ? -13.750 11.709 1.748 1.00 95.88 267 TRP A C 1
ATOM 2226 O O . TRP A 1 267 ? -14.729 12.444 1.916 1.00 95.88 267 TRP A O 1
ATOM 2236 N N . ASP A 1 268 ? -13.819 10.588 1.030 1.00 95.88 268 ASP A N 1
ATOM 2237 C CA . ASP A 1 268 ? -15.035 10.146 0.346 1.00 95.88 268 ASP A CA 1
ATOM 2238 C C . ASP A 1 268 ? -16.152 9.748 1.332 1.00 95.88 268 ASP A C 1
ATOM 2240 O O . ASP A 1 268 ? -17.318 9.715 0.942 1.00 95.88 268 ASP A O 1
ATOM 2244 N N . LYS A 1 269 ? -15.822 9.493 2.607 1.00 94.44 269 LYS A N 1
ATOM 2245 C CA . LYS A 1 269 ? -16.784 9.170 3.675 1.00 94.44 269 LYS A CA 1
ATOM 2246 C C . LYS A 1 269 ? -17.217 10.374 4.518 1.00 94.44 269 LYS A C 1
ATOM 2248 O O . LYS A 1 269 ? -18.166 10.236 5.281 1.00 94.44 269 LYS A O 1
ATOM 2253 N N . LEU A 1 270 ? -16.548 11.520 4.391 1.00 93.38 270 LEU A N 1
ATOM 2254 C CA . LEU A 1 270 ? -16.916 12.736 5.118 1.00 93.38 270 LEU A CA 1
ATOM 2255 C C . LEU A 1 270 ? -18.190 13.365 4.536 1.00 93.38 270 LEU A C 1
ATOM 2257 O O . LEU A 1 270 ? -18.355 13.436 3.314 1.00 93.38 270 LEU A O 1
ATOM 2261 N N . SER A 1 271 ? -19.048 13.873 5.417 1.00 94.06 271 SER A N 1
ATOM 2262 C CA . SER A 1 271 ? -20.119 14.821 5.091 1.00 94.06 271 SER A CA 1
ATOM 2263 C C . SER A 1 271 ? -19.554 16.138 4.552 1.00 94.06 271 SER A C 1
ATOM 2265 O O . SER A 1 271 ? -18.370 16.447 4.712 1.00 94.06 271 SER A O 1
ATOM 2267 N N . GLU A 1 272 ? -20.401 16.946 3.917 1.00 94.38 272 GLU A N 1
ATOM 2268 C CA . GLU A 1 272 ? -19.974 18.239 3.381 1.00 94.38 272 GLU A CA 1
ATOM 2269 C C . GLU A 1 272 ? -19.494 19.174 4.499 1.00 94.38 272 GLU A C 1
ATOM 2271 O O . GLU A 1 272 ? -18.439 19.793 4.385 1.00 94.38 272 GLU A O 1
ATOM 2276 N N . GLU A 1 273 ? -20.192 19.202 5.635 1.00 91.06 273 GLU A N 1
ATOM 2277 C CA . GLU A 1 273 ? -19.803 20.007 6.790 1.00 91.06 273 GLU A CA 1
ATOM 2278 C C . GLU A 1 273 ? -18.447 19.572 7.362 1.00 91.06 273 GLU A C 1
ATOM 2280 O O . GLU A 1 273 ? -17.659 20.414 7.796 1.00 91.06 273 GLU A O 1
ATOM 2285 N N . GLU A 1 274 ? -18.162 18.267 7.392 1.00 90.25 274 GLU A N 1
ATOM 2286 C CA . GLU A 1 274 ? -16.852 17.738 7.790 1.00 90.25 274 GLU A CA 1
ATOM 2287 C C . GLU A 1 274 ? -15.759 18.139 6.801 1.00 90.25 274 GLU A C 1
ATOM 2289 O O . GLU A 1 274 ? -14.697 18.592 7.228 1.00 90.25 274 GLU A O 1
ATOM 2294 N N . ARG A 1 275 ? -16.008 18.036 5.492 1.00 92.62 275 ARG A N 1
ATOM 2295 C CA . ARG A 1 275 ? -15.048 18.462 4.462 1.00 92.62 275 ARG A CA 1
ATOM 2296 C C . ARG A 1 275 ? -14.705 19.939 4.595 1.00 92.62 275 ARG A C 1
ATOM 2298 O O . ARG A 1 275 ? -13.524 20.267 4.646 1.00 92.62 275 ARG A O 1
ATOM 2305 N N . GLN A 1 276 ? -15.705 20.809 4.742 1.00 89.62 276 GLN A N 1
ATOM 2306 C CA . GLN A 1 276 ? -15.495 22.252 4.900 1.00 89.62 276 GLN A CA 1
ATOM 2307 C C . GLN A 1 276 ? -14.615 22.579 6.113 1.00 89.62 276 GLN A C 1
ATOM 2309 O O . GLN A 1 276 ? -13.688 23.377 6.004 1.00 89.62 276 GLN A O 1
ATOM 2314 N N . ARG A 1 277 ? -14.819 21.906 7.255 1.00 86.00 277 ARG A N 1
ATOM 2315 C CA . ARG A 1 277 ? -13.962 22.084 8.445 1.00 86.00 277 ARG A CA 1
ATOM 2316 C C . ARG A 1 277 ? -12.516 21.626 8.255 1.00 86.00 277 ARG A C 1
ATOM 2318 O O . ARG A 1 277 ? -11.664 22.022 9.038 1.00 86.00 277 ARG A O 1
ATOM 2325 N N . ASN A 1 278 ? -12.253 20.745 7.296 1.00 84.31 278 ASN A N 1
ATOM 2326 C CA . ASN A 1 278 ? -10.934 20.161 7.049 1.00 84.31 278 ASN A CA 1
ATOM 2327 C C . ASN A 1 278 ? -10.180 20.817 5.881 1.00 84.31 278 ASN A C 1
ATOM 2329 O O . ASN A 1 278 ? -9.053 20.419 5.593 1.00 84.31 278 ASN A O 1
ATOM 2333 N N . LEU A 1 279 ? -10.796 21.792 5.207 1.00 82.88 279 LEU A N 1
ATOM 2334 C CA . LEU A 1 279 ? -10.161 22.619 4.176 1.00 82.88 279 LEU A CA 1
ATOM 2335 C C . LEU A 1 279 ? -9.569 23.925 4.733 1.00 82.88 279 LEU A C 1
ATOM 2337 O O . LEU A 1 279 ? -8.826 24.594 4.015 1.00 82.88 279 LEU A O 1
ATOM 2341 N N . LEU A 1 280 ? -9.926 24.282 5.971 1.00 62.19 280 LEU A N 1
ATOM 2342 C CA . LEU A 1 280 ? -9.495 25.480 6.700 1.00 62.19 280 LEU A CA 1
ATOM 2343 C C . LEU A 1 280 ? -8.260 25.190 7.558 1.00 62.19 280 LEU A C 1
ATOM 2345 O O . LEU A 1 280 ? -7.404 26.097 7.651 1.00 62.19 280 LEU A O 1
#

Secondary structure (DSSP, 8-state):
---TTHHHHHHHHHHHHHHHHHHHHSHHHHHHHHHHHH--SHHHHHHHHHHHHHHHHHHHHTTT--HHHHHHHHHHHHHHHHHIIIIIHHHHHHHHHHHHHSS------TT--------TTS---HHHHHHH--B-TTSSB-HHHHHHHHHHTT-----HHHHHHHHHTT-HHHHHHHHHH--SHHHHHHHHHHHH-TT--GGGHHHHHHHHHHTT-GGGGHHHHHHHHHTT-S---TT--SPPPHHHHHHHHHHHTT-HHHHHHHHTTS-HHHHHHH--

Foldseek 3Di:
DDPPVPPVVLVLLVVLLVVLLVLCVDPVNLVLLLVLLQDDDPVVSVVSLVVSLVVVLVVLVVVVDDPVSSVVSSVLNNVASVLCNVPVSVVSNVLVVVQCVVDPPDPDDPPDPDPPPRDPPFDPPSVVLSVLFDADSVSHTPVLSSQVSCQVVVNQGPAPVSLLVCLLLVVVVSNVCCVPDPDDPRVVVVLCCLVPDPPDDLSCLSVNVVSCVVVVVLVCLVVSLVVCVVVVLDDPPVPPPDRDHSLLSQLSSCVSVVSPSSVVVSCVVDDPVSNVVVVD

Radius of gyration: 22.58 Å; chains: 1; bounding box: 52×54×56 Å

Organism: NCBI:txid1563983

pLDDT: mean 71.17, std 15.69, range [33.53, 95.88]